Protein AF-A0A7S1ZV00-F1 (afdb_monomer_lite)

InterPro domains:
  IPR002893 Zinc finger, MYND-type [PF01753] (244-288)
  IPR002893 Zinc finger, MYND-type [PS01360] (244-288)
  IPR002893 Zinc finger, MYND-type [PS50865] (244-288)

Organism: Trieres chinensis (NCBI:txid1514140)

Secondary structure (DSSP, 8-state):
----------------PPPPPS---S---S--------HHHHHHHHHHHHHHTT-HHHHHHHHHHHHHT-SSTT-TTHHHHHHHHHHHHHTTSSPPPHHHHHHHHHHHH-TTS-HHHHHHHHHHHHHHHHHTT-HHHHHHHHHHHHHHHHT--HHHHT-EEEEEETTEEEEEEHHHHHHHHHHHHHHHHHHHHHHHHTTS----------B-TTSPBP---TT-------S--GGGG--TTSB-TTT--BHHHHT-S-PEEPTTTS--EESSHHHHHHHIIIIIHHH---TT---TT-EEEB---STTGGGTT-EEEEEEE-TTSTTEEEEEEGGGTEEEEEEGGGB-

Foldseek 3Di:
DDDDDPPPPPLPDDQDDADDDPDDDDDDDDDPPVPPDDPLSVLQNQLNVCVVVVNLVSNLVSLLVSLVPPPDLPPQCNLVSLCSNLLSLLVCSDQDDPVLLVSLVCQLVDPPHQLLSNLSSLQSQLSNCVVLVNLVSSLVSLVSSVVSLVPHDPVQQQRWHWDQDPVGIDIDGSNVSSVVVNVLSVLQNVVSVVLVVPLPDDDDDDPRFNATPSRDGDDDPPLVPRLPPPPDPPLVPPQAWQAANQPRDGCVRVVHPGFDADPAASRGTHNDPVSVVRVCVVCVVVVRHHQLDDDFQDWKAFADDDVPRSRHRPTWTFRAADPPDPQWTWTQDSSVRDTDIDGSVRID

Sequence (348 aa):
KHSSTTERRRFSSFRIPIFPNRGIKTSPGPRIVTTTMKAHERLANEAVLAFHRGDKRTSADKYLASFLSSPSKWTQHRWYILHGYTSILREKYFPPTTGDFDALDSIASDKSEPKLYRSEAAWTIGILRWDARERIEAADQYRRAIRYAERADGKERRRRVMTMTESGVGEKTVGKVIDENMDLVRSNLAILERSAQRINTLPDIDRTPVLRSDGTTMERDIRGGAVVVPDVDPERLAVGGNRCDACRRGIDDLKLRALKRCGRCQMAFYCSSECQKSAWRAGHKEACRKPGQFEPGDHVMLKGLKSKSIWNGWVVQVVGPTDDREGRWTVQIFQEGRTVSVAANNIE

Radius of gyration: 25.97 Å; chains: 1; bounding box: 72×61×62 Å

Structure (mmCIF, N/CA/C/O backbone):
data_AF-A0A7S1ZV00-F1
#
_entry.id   AF-A0A7S1ZV00-F1
#
loop_
_atom_site.group_PDB
_atom_site.id
_atom_site.type_symbol
_atom_site.label_atom_id
_atom_site.label_alt_id
_atom_site.label_comp_id
_atom_site.label_asym_id
_atom_site.label_entity_id
_atom_site.label_seq_id
_atom_site.pdbx_PDB_ins_code
_atom_site.Cartn_x
_atom_site.Cartn_y
_atom_site.Cartn_z
_atom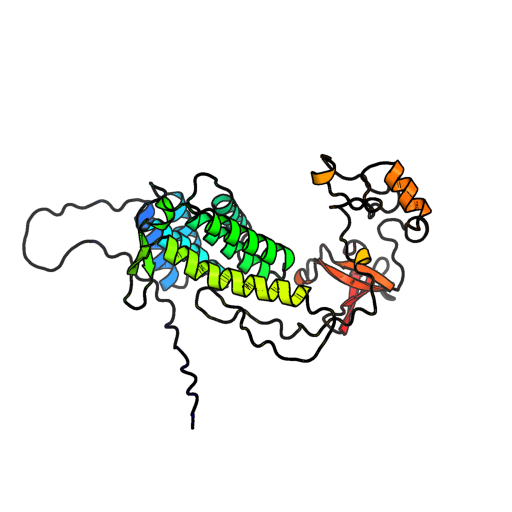_site.occupancy
_atom_site.B_iso_or_equiv
_atom_site.auth_seq_id
_atom_site.auth_comp_id
_atom_site.auth_asym_id
_atom_site.auth_atom_id
_atom_site.pdbx_PDB_model_num
ATOM 1 N N . LYS A 1 1 ? -40.253 -14.152 -21.128 1.00 34.16 1 LYS A N 1
ATOM 2 C CA . LYS A 1 1 ? -38.959 -14.838 -20.877 1.00 34.16 1 LYS A CA 1
ATOM 3 C C . LYS A 1 1 ? -37.858 -13.783 -20.940 1.00 34.16 1 LYS A C 1
ATOM 5 O O . LYS A 1 1 ? -37.971 -12.880 -21.752 1.00 34.16 1 LYS A O 1
ATOM 10 N N . HIS A 1 2 ? -36.956 -13.806 -19.964 1.00 32.88 2 HIS A N 1
ATOM 11 C CA . HIS A 1 2 ? -36.355 -12.636 -19.316 1.00 32.88 2 HIS A CA 1
ATOM 12 C C . HIS A 1 2 ? -35.564 -11.650 -20.192 1.00 32.88 2 HIS A C 1
ATOM 14 O O . HIS A 1 2 ? -34.607 -12.019 -20.861 1.00 32.88 2 HIS A O 1
ATOM 20 N N . SER A 1 3 ? -35.937 -10.373 -20.060 1.00 25.19 3 SER A N 1
ATOM 21 C CA . SER A 1 3 ? -35.126 -9.195 -20.371 1.00 25.19 3 SER A CA 1
ATOM 22 C C . SER A 1 3 ? -34.236 -8.899 -19.162 1.00 25.19 3 SER A C 1
ATOM 24 O O . SER A 1 3 ? -34.749 -8.530 -18.106 1.00 25.19 3 SER A O 1
ATOM 26 N N . SER A 1 4 ? -32.920 -9.081 -19.288 1.00 29.36 4 SER A N 1
ATOM 27 C CA . SER A 1 4 ? -31.951 -8.700 -18.257 1.00 29.36 4 SER A CA 1
ATOM 28 C C . SER A 1 4 ? -31.567 -7.228 -18.422 1.00 29.36 4 SER A C 1
ATOM 30 O O . SER A 1 4 ? -30.645 -6.882 -19.162 1.00 29.36 4 SER A O 1
ATOM 32 N N . THR A 1 5 ? -32.278 -6.351 -17.724 1.00 28.27 5 THR A N 1
ATOM 33 C CA . THR A 1 5 ? -31.877 -4.964 -17.489 1.00 28.27 5 THR A CA 1
ATOM 34 C C . THR A 1 5 ? -30.635 -4.951 -16.599 1.00 28.27 5 THR A C 1
ATOM 36 O O . THR A 1 5 ? -30.707 -5.177 -15.395 1.00 28.27 5 THR A O 1
ATOM 39 N N . THR A 1 6 ? -29.465 -4.703 -17.189 1.00 28.44 6 THR A N 1
ATOM 40 C CA . THR A 1 6 ? -28.248 -4.403 -16.427 1.00 28.44 6 THR A CA 1
ATOM 41 C C . THR A 1 6 ? -28.378 -2.995 -15.858 1.00 28.44 6 THR A C 1
ATOM 43 O O . THR A 1 6 ? -28.104 -1.997 -16.524 1.00 28.44 6 THR A O 1
ATOM 46 N N . GLU A 1 7 ? -28.852 -2.920 -14.622 1.00 24.95 7 GLU A N 1
ATOM 47 C CA . GLU A 1 7 ? -28.932 -1.700 -13.835 1.00 24.95 7 GLU A CA 1
ATOM 48 C C . GLU A 1 7 ? -27.507 -1.175 -13.586 1.00 24.95 7 GLU A C 1
ATOM 50 O O . GLU A 1 7 ? -26.773 -1.648 -12.717 1.00 24.95 7 GLU A O 1
ATOM 55 N N . ARG A 1 8 ? -27.066 -0.205 -14.399 1.00 26.33 8 ARG A N 1
ATOM 56 C CA . ARG A 1 8 ? -25.869 0.589 -14.100 1.00 26.33 8 ARG A CA 1
ATOM 57 C C . ARG A 1 8 ? -26.154 1.386 -12.828 1.00 26.33 8 ARG A C 1
ATOM 59 O O . ARG A 1 8 ? -26.721 2.476 -12.901 1.00 26.33 8 ARG A O 1
ATOM 66 N N . ARG A 1 9 ? -25.737 0.868 -11.669 1.00 28.00 9 ARG A N 1
ATOM 67 C CA . ARG A 1 9 ? -25.641 1.661 -10.438 1.00 28.00 9 ARG A CA 1
ATOM 68 C C . ARG A 1 9 ? -24.734 2.859 -10.718 1.00 28.00 9 ARG A C 1
ATOM 70 O O . ARG A 1 9 ? -23.531 2.711 -10.922 1.00 28.00 9 ARG A O 1
ATOM 77 N N . ARG A 1 10 ? -25.329 4.052 -10.777 1.00 25.91 10 ARG A N 1
ATOM 78 C CA . ARG A 1 10 ? -24.597 5.320 -10.778 1.00 25.91 10 ARG A CA 1
ATOM 79 C C . ARG A 1 10 ? -23.949 5.462 -9.402 1.00 25.91 10 ARG A C 1
ATOM 81 O O . ARG A 1 10 ? -24.615 5.872 -8.457 1.00 25.91 10 ARG A O 1
ATOM 88 N N . PHE A 1 11 ? -22.671 5.117 -9.281 1.00 30.31 11 PHE A N 1
ATOM 89 C CA . PHE A 1 11 ? -21.885 5.523 -8.122 1.00 30.31 11 PHE A CA 1
ATOM 90 C C . PHE A 1 11 ? -21.720 7.043 -8.195 1.00 30.31 11 PHE A C 1
ATOM 92 O O . PHE A 1 11 ? -21.051 7.582 -9.076 1.00 30.31 11 PHE A O 1
ATOM 99 N N . SER A 1 12 ? -22.456 7.734 -7.324 1.00 30.61 12 SER A N 1
ATOM 100 C CA . SER A 1 12 ? -22.359 9.174 -7.108 1.00 30.61 12 SER A CA 1
ATOM 101 C C . SER A 1 12 ? -20.898 9.551 -6.871 1.00 30.61 12 SER A C 1
ATOM 103 O O . SER A 1 12 ? -20.256 8.976 -5.997 1.00 30.61 12 SER A O 1
ATOM 105 N N . SER A 1 13 ? -20.415 10.564 -7.593 1.00 32.19 13 SER A N 1
ATOM 106 C CA . SER A 1 13 ? -19.155 11.264 -7.323 1.00 32.19 13 SER A CA 1
ATOM 107 C C . SER A 1 13 ? -18.909 11.406 -5.816 1.00 32.19 13 SER A C 1
ATOM 109 O O . SER A 1 13 ? -19.778 11.929 -5.108 1.00 32.19 13 SER A O 1
ATOM 111 N N . PHE A 1 14 ? -17.750 10.948 -5.339 1.00 37.09 14 PHE A N 1
ATOM 112 C CA . PHE A 1 14 ? -17.337 11.013 -3.938 1.00 37.09 14 PHE A CA 1
ATOM 113 C C . PHE A 1 14 ? -17.311 12.480 -3.476 1.00 37.09 14 PHE A C 1
ATOM 115 O O . PHE A 1 14 ? -16.392 13.242 -3.777 1.00 37.09 14 PHE A O 1
ATOM 122 N N . ARG A 1 15 ? -18.367 12.921 -2.784 1.00 36.94 15 ARG A N 1
ATOM 123 C CA . ARG A 1 15 ? -18.409 14.224 -2.112 1.00 36.94 15 ARG A CA 1
ATOM 124 C C . ARG A 1 15 ? -17.939 14.008 -0.683 1.00 36.94 15 ARG A C 1
ATOM 126 O O . ARG A 1 15 ? -18.591 13.285 0.057 1.00 36.94 15 ARG A O 1
ATOM 133 N N . ILE A 1 16 ? -16.835 14.641 -0.295 1.00 41.59 16 ILE A N 1
ATOM 134 C CA . ILE A 1 16 ? -16.338 14.617 1.085 1.00 41.59 16 ILE A CA 1
ATOM 135 C C . ILE A 1 16 ? -17.118 15.657 1.912 1.00 41.59 16 ILE A C 1
ATOM 137 O O . ILE A 1 16 ? -16.901 16.851 1.710 1.00 41.59 16 ILE A O 1
ATOM 141 N N . PRO A 1 17 ? -18.034 15.294 2.827 1.00 39.38 17 PRO A N 1
ATOM 142 C CA . PRO A 1 17 ? -18.699 16.275 3.679 1.00 39.38 17 PRO A CA 1
ATOM 143 C C . PRO A 1 17 ? -17.763 16.816 4.770 1.00 39.38 17 PRO A C 1
ATOM 145 O O . PRO A 1 17 ? -16.891 16.117 5.290 1.00 39.38 17 PRO A O 1
ATOM 148 N N . ILE A 1 18 ? -17.983 18.086 5.109 1.00 41.09 18 ILE A N 1
ATOM 149 C CA . ILE A 1 18 ? -17.339 18.839 6.196 1.00 41.09 18 ILE A CA 1
ATOM 150 C C . ILE A 1 18 ? -17.798 18.248 7.537 1.00 41.09 18 ILE A C 1
ATOM 152 O O . ILE A 1 18 ? -18.975 17.901 7.670 1.00 41.09 18 ILE A O 1
ATOM 156 N N . PHE A 1 19 ? -16.912 18.137 8.538 1.00 41.75 19 PHE A N 1
ATOM 157 C CA . PHE A 1 19 ? -17.348 17.710 9.869 1.00 41.75 19 PHE A CA 1
ATOM 158 C C . PHE A 1 19 ? -18.368 18.723 10.406 1.00 41.75 19 PHE A C 1
ATOM 160 O O . PHE A 1 19 ? -18.052 19.915 10.477 1.00 41.75 19 PHE A O 1
ATOM 167 N N . PRO A 1 20 ? -19.587 18.294 10.779 1.00 34.38 20 PRO A N 1
ATOM 168 C CA . PRO A 1 20 ? -20.577 19.213 11.307 1.00 34.38 20 PRO A CA 1
ATOM 169 C C . PRO A 1 20 ? -20.053 19.814 12.609 1.00 34.38 20 PRO A C 1
ATOM 171 O O . PRO A 1 20 ? -19.741 19.100 13.565 1.00 34.38 20 PRO A O 1
ATOM 174 N N . ASN A 1 21 ? -19.982 21.143 12.642 1.00 37.69 21 ASN A N 1
ATOM 175 C CA . ASN A 1 21 ? -19.841 21.883 13.882 1.00 37.69 21 ASN A CA 1
ATOM 176 C C . ASN A 1 21 ? -21.089 21.561 14.720 1.00 37.69 21 ASN A C 1
ATOM 178 O O . ASN A 1 21 ? -22.215 21.799 14.275 1.00 37.69 21 ASN A O 1
ATOM 182 N N . ARG A 1 22 ? -20.932 20.927 15.886 1.00 38.78 22 ARG A N 1
ATOM 183 C CA . ARG A 1 22 ? -22.082 20.654 16.757 1.00 38.78 22 ARG A CA 1
ATOM 184 C C . ARG A 1 22 ? -22.604 21.988 17.313 1.00 38.78 22 ARG A C 1
ATOM 186 O O . ARG A 1 22 ? -21.996 22.549 18.216 1.00 38.78 22 ARG A O 1
ATOM 193 N N . GLY A 1 23 ? -23.745 22.440 16.781 1.00 33.38 23 GLY A N 1
ATOM 194 C CA . GLY A 1 23 ? -24.567 23.577 17.238 1.00 33.38 23 GLY A CA 1
ATOM 195 C C . GLY A 1 23 ? -24.705 24.648 16.144 1.00 33.38 23 GLY A C 1
ATOM 196 O O . GLY A 1 23 ? -23.705 25.039 15.563 1.00 33.38 23 GLY A O 1
ATOM 197 N N . ILE A 1 24 ? -25.875 25.185 15.781 1.00 33.81 24 ILE A N 1
ATOM 198 C CA . ILE A 1 24 ? -27.099 25.478 16.544 1.00 33.81 24 ILE A CA 1
ATOM 199 C C . ILE A 1 24 ? -28.287 25.540 15.550 1.00 33.81 24 ILE A C 1
ATOM 201 O O . ILE A 1 24 ? -28.178 26.192 14.512 1.00 33.81 24 ILE A O 1
ATOM 205 N N . LYS A 1 25 ? -29.431 24.911 15.872 1.00 31.78 25 LYS A N 1
ATOM 206 C CA . LYS A 1 25 ? -30.757 25.374 15.410 1.00 31.78 25 LYS A CA 1
ATOM 207 C C . LYS A 1 25 ? -31.299 26.355 16.460 1.00 31.78 25 LYS A C 1
ATOM 209 O O . LYS A 1 25 ? -31.069 26.176 17.648 1.00 31.78 25 LYS A O 1
ATOM 214 N N . THR A 1 26 ? -31.936 27.402 15.959 1.00 37.97 26 THR A N 1
ATOM 215 C CA . THR A 1 26 ? -32.269 28.717 16.534 1.00 37.97 26 THR A CA 1
ATOM 216 C C . THR A 1 26 ? -33.110 28.750 17.825 1.00 37.97 26 THR A C 1
ATOM 218 O O . THR A 1 26 ? -33.954 27.876 18.008 1.00 37.97 26 THR A O 1
ATOM 221 N N . SER A 1 27 ? -32.936 29.850 18.595 1.00 26.94 27 SER A N 1
ATOM 222 C CA . SER A 1 27 ? -33.735 30.413 19.728 1.00 26.94 27 SER A CA 1
ATOM 223 C C . SER A 1 27 ? -33.068 30.376 21.132 1.00 26.94 27 SER A C 1
ATOM 225 O O . SER A 1 27 ? -32.194 29.544 21.360 1.00 26.94 27 SER A O 1
ATOM 227 N N . PRO A 1 28 ? -33.333 31.364 22.028 1.00 41.12 28 PRO A N 1
ATOM 228 C CA . PRO A 1 28 ? -32.293 32.296 22.485 1.00 41.12 28 PRO A CA 1
ATOM 229 C C . PRO A 1 28 ? -31.740 32.040 23.902 1.00 41.12 28 PRO A C 1
ATOM 231 O O . PRO A 1 28 ? -32.490 32.069 24.867 1.00 41.12 28 PRO A O 1
ATOM 234 N N . GLY A 1 29 ? -30.405 31.926 23.999 1.00 35.22 29 GLY A N 1
ATOM 235 C CA . GLY A 1 29 ? -29.557 32.060 25.205 1.00 35.22 29 GLY A CA 1
ATOM 236 C C . GLY A 1 29 ? -29.793 31.073 26.372 1.00 35.22 29 GLY A C 1
ATOM 237 O O . GLY A 1 29 ? -30.886 30.545 26.512 1.00 35.22 29 GLY A O 1
ATOM 238 N N . PRO A 1 30 ? -28.818 30.830 27.281 1.00 46.66 30 PRO A N 1
ATOM 239 C CA . PRO A 1 30 ? -27.433 31.301 27.349 1.00 46.66 30 PRO A CA 1
ATOM 240 C C . PRO A 1 30 ? -26.383 30.158 27.399 1.00 46.66 30 PRO A C 1
ATOM 242 O O . PRO A 1 30 ? -26.701 28.978 27.499 1.00 46.66 30 PRO A O 1
ATOM 245 N N . ARG A 1 31 ? -25.105 30.570 27.413 1.00 33.75 31 ARG A N 1
ATOM 246 C CA . ARG A 1 31 ? -23.845 29.795 27.493 1.00 33.75 31 ARG A CA 1
ATOM 247 C C . ARG A 1 31 ? -23.376 29.175 26.177 1.00 33.75 31 ARG A C 1
ATOM 249 O O . ARG A 1 31 ? -23.505 27.982 25.923 1.00 33.75 31 ARG A O 1
ATOM 256 N N . ILE A 1 32 ? -22.695 30.012 25.393 1.00 34.94 32 ILE A N 1
ATOM 257 C CA . ILE A 1 32 ? -21.718 29.555 24.405 1.00 34.94 32 ILE A CA 1
ATOM 258 C C . ILE A 1 32 ? -20.597 28.853 25.183 1.00 34.94 32 ILE A C 1
ATOM 260 O O . ILE A 1 32 ? -19.666 29.487 25.670 1.00 34.94 32 ILE A O 1
ATOM 264 N N . VAL A 1 33 ? -20.697 27.533 25.326 1.00 33.72 33 VAL A N 1
ATOM 265 C CA . VAL A 1 33 ? -19.521 26.703 25.574 1.00 33.72 33 VAL A CA 1
ATOM 266 C C . VAL A 1 33 ? -18.792 26.641 24.237 1.00 33.72 33 VAL A C 1
ATOM 268 O O . VAL A 1 33 ? -19.124 25.830 23.371 1.00 33.72 33 VAL A O 1
ATOM 271 N N . THR A 1 34 ? -17.837 27.547 24.028 1.00 36.16 34 THR A N 1
ATOM 272 C CA . THR A 1 34 ? -16.869 27.443 22.934 1.00 36.16 34 THR A CA 1
ATOM 273 C C . THR A 1 34 ? -16.038 26.188 23.183 1.00 36.16 34 THR A C 1
ATOM 275 O O . THR A 1 34 ? -15.005 26.210 23.844 1.00 36.16 34 THR A O 1
ATOM 278 N N . THR A 1 35 ? -16.523 25.044 22.705 1.00 46.62 35 THR A N 1
ATOM 279 C CA . THR A 1 35 ? -15.752 23.804 22.764 1.00 46.62 35 THR A CA 1
ATOM 280 C C . THR A 1 35 ? -14.607 23.969 21.775 1.00 46.62 35 THR A C 1
ATOM 282 O O . THR A 1 35 ? -14.812 23.916 20.564 1.00 46.62 35 THR A O 1
ATOM 285 N N . THR A 1 36 ? -13.409 24.260 22.278 1.00 57.94 36 THR A N 1
ATOM 286 C CA . THR A 1 36 ? -12.208 24.424 21.461 1.00 57.94 36 THR A CA 1
ATOM 287 C C . THR A 1 36 ? -11.984 23.137 20.667 1.00 57.94 36 THR A C 1
ATOM 289 O O . THR A 1 36 ? -11.721 22.086 21.253 1.00 57.94 36 THR A O 1
ATOM 292 N N . MET A 1 37 ? -12.122 23.199 19.338 1.00 67.50 37 MET A N 1
ATOM 293 C CA . MET A 1 37 ? -11.861 22.056 18.457 1.00 67.50 37 MET A CA 1
ATOM 294 C C . MET A 1 37 ? -10.470 21.486 18.727 1.00 67.50 37 MET A C 1
ATOM 296 O O . MET A 1 37 ? -9.479 22.229 18.745 1.00 67.50 37 MET A O 1
ATOM 300 N N . LYS A 1 38 ? -10.384 20.163 18.892 1.00 82.38 38 LYS A N 1
ATOM 301 C CA . LYS A 1 38 ? -9.100 19.496 19.129 1.00 82.38 38 LYS A CA 1
ATOM 302 C C . LYS A 1 38 ? -8.225 19.613 17.879 1.00 82.38 38 LYS A C 1
ATOM 304 O O . LYS A 1 38 ? -8.722 19.645 16.756 1.00 82.38 38 LYS A O 1
ATOM 309 N N . ALA A 1 39 ? -6.904 19.637 18.061 1.00 84.50 39 ALA A N 1
ATOM 310 C CA . ALA A 1 39 ? -5.956 19.842 16.960 1.00 84.50 39 ALA A CA 1
ATOM 311 C C . ALA A 1 39 ? -6.153 18.849 15.793 1.00 84.50 39 ALA A C 1
ATOM 313 O O . ALA A 1 39 ? -6.196 19.260 14.636 1.00 84.50 39 ALA A O 1
ATOM 314 N N . HIS A 1 40 ? -6.366 17.562 16.090 1.00 83.88 40 HIS A N 1
ATOM 315 C CA . HIS A 1 40 ? -6.615 16.542 15.065 1.00 83.88 40 HIS A CA 1
ATOM 316 C C . HIS A 1 40 ? -7.921 16.773 14.276 1.00 83.88 40 HIS A C 1
ATOM 318 O O . HIS A 1 40 ? -7.951 16.552 13.068 1.00 83.88 40 HIS A O 1
ATOM 324 N N . GLU A 1 41 ? -8.985 17.271 14.915 1.00 82.25 41 GLU A N 1
ATOM 325 C CA . GLU A 1 41 ? -10.259 17.600 14.252 1.00 82.25 41 GLU A CA 1
ATOM 326 C C . GLU A 1 41 ? -10.096 18.801 13.313 1.00 82.25 41 GLU A C 1
ATOM 328 O O . GLU A 1 41 ? -10.649 18.817 12.213 1.00 82.25 41 GLU A O 1
ATOM 333 N N . ARG A 1 42 ? -9.283 19.789 13.712 1.00 85.94 42 ARG A N 1
ATOM 334 C CA . ARG A 1 42 ? -8.939 20.935 12.860 1.00 85.94 42 ARG A CA 1
ATOM 335 C C . ARG A 1 42 ? -8.210 20.488 11.594 1.00 85.94 42 ARG A C 1
ATOM 337 O O . ARG A 1 42 ? -8.612 20.878 10.504 1.00 85.94 42 ARG A O 1
ATOM 344 N N . LEU A 1 43 ? -7.208 19.620 11.734 1.00 87.81 43 LEU A N 1
ATOM 345 C CA . LEU A 1 43 ? -6.477 19.051 10.598 1.00 87.81 43 LEU A CA 1
ATOM 346 C C . LEU A 1 43 ? -7.404 18.272 9.655 1.00 87.81 43 LEU A C 1
ATOM 348 O O . LEU A 1 43 ? -7.306 18.423 8.441 1.00 87.81 43 LEU A O 1
ATOM 352 N N . ALA A 1 44 ? -8.347 17.495 10.195 1.00 82.31 44 ALA A N 1
ATOM 353 C CA . ALA A 1 44 ? -9.321 16.774 9.378 1.00 82.31 44 ALA A CA 1
ATOM 354 C C . ALA A 1 44 ? -10.235 17.732 8.591 1.00 82.31 44 ALA A C 1
ATOM 356 O O . ALA A 1 44 ? -10.510 17.497 7.417 1.00 82.31 44 ALA A O 1
ATOM 357 N N . ASN A 1 45 ? -10.667 18.840 9.201 1.00 78.50 45 ASN A N 1
ATOM 358 C CA . ASN A 1 45 ? -11.440 19.877 8.512 1.00 78.50 45 ASN A CA 1
ATOM 359 C C . ASN A 1 45 ? -10.634 20.588 7.423 1.00 78.50 45 ASN A C 1
ATOM 361 O O . ASN A 1 45 ? -11.129 20.780 6.312 1.00 78.50 45 ASN A O 1
ATOM 365 N N . GLU A 1 46 ? -9.384 20.945 7.711 1.00 81.50 46 GLU A N 1
ATOM 366 C CA . GLU A 1 46 ? -8.473 21.526 6.722 1.00 81.50 46 GLU A CA 1
ATOM 367 C C . GLU A 1 46 ? -8.269 20.587 5.527 1.00 81.50 46 GLU A C 1
ATOM 369 O O . GLU A 1 46 ? -8.251 21.054 4.387 1.00 81.50 46 GLU A O 1
ATOM 374 N N . ALA A 1 47 ? -8.196 19.274 5.772 1.00 81.06 47 ALA A N 1
ATOM 375 C CA . ALA A 1 47 ? -8.089 18.265 4.725 1.00 81.06 47 ALA A CA 1
ATOM 376 C C . ALA A 1 47 ? -9.301 18.270 3.782 1.00 81.06 47 ALA A C 1
ATOM 378 O O . ALA A 1 47 ? -9.134 18.278 2.560 1.00 81.06 47 ALA A O 1
ATOM 379 N N . VAL A 1 48 ? -10.521 18.323 4.331 1.00 75.62 48 VAL A N 1
ATOM 380 C CA . VAL A 1 48 ? -11.764 18.404 3.543 1.00 75.62 48 VAL A CA 1
ATOM 381 C C . VAL A 1 48 ? -11.787 19.680 2.698 1.00 75.62 48 VAL A C 1
ATOM 383 O O . VAL A 1 48 ? -12.083 19.640 1.504 1.00 75.62 48 VAL A O 1
ATOM 386 N N . LEU A 1 49 ? -11.448 20.823 3.301 1.00 75.19 49 LEU A N 1
ATOM 387 C CA . LEU A 1 49 ? -11.437 22.109 2.602 1.00 75.19 49 LEU A CA 1
ATOM 388 C C . LEU A 1 49 ? -10.393 22.139 1.477 1.00 75.19 49 LEU A C 1
ATOM 390 O O . LEU A 1 49 ? -10.684 22.642 0.394 1.00 75.19 49 LEU A O 1
ATOM 394 N N . ALA A 1 50 ? -9.200 21.581 1.706 1.00 69.12 50 ALA A N 1
ATOM 395 C CA . ALA A 1 50 ? -8.178 21.441 0.671 1.00 69.12 50 ALA A CA 1
ATOM 396 C C . ALA A 1 50 ? -8.678 20.579 -0.498 1.00 69.12 50 ALA A C 1
ATOM 398 O O . ALA A 1 50 ? -8.546 20.982 -1.654 1.00 69.12 50 ALA A O 1
ATOM 399 N N . PHE A 1 51 ? -9.358 19.463 -0.207 1.00 77.44 51 PHE A N 1
ATOM 400 C CA . PHE A 1 51 ? -9.931 18.599 -1.238 1.00 77.44 51 PHE A CA 1
ATOM 401 C C . PHE A 1 51 ? -10.922 19.347 -2.138 1.00 77.44 51 PHE A C 1
ATOM 403 O O . PHE A 1 51 ? -10.849 19.212 -3.361 1.00 77.44 51 PHE A O 1
ATOM 410 N N . HIS A 1 52 ? -11.832 20.136 -1.556 1.00 73.88 52 HIS A N 1
ATOM 411 C CA . HIS A 1 52 ? -12.836 20.905 -2.309 1.00 73.88 52 HIS A CA 1
ATOM 412 C C . HIS A 1 52 ? -12.241 22.038 -3.138 1.00 73.88 52 HIS A C 1
ATOM 414 O O . HIS A 1 52 ? -12.790 22.376 -4.181 1.00 73.88 52 HIS A O 1
ATOM 420 N N . ARG A 1 53 ? -11.093 22.585 -2.727 1.00 78.44 53 ARG A N 1
ATOM 421 C CA . ARG A 1 53 ? -10.331 23.556 -3.528 1.00 78.44 53 ARG A CA 1
ATOM 422 C C . ARG A 1 53 ? -9.509 22.917 -4.653 1.00 78.44 53 ARG A C 1
ATOM 424 O O . ARG A 1 53 ? -8.824 23.631 -5.372 1.00 78.44 53 ARG A O 1
ATOM 431 N N . GLY A 1 54 ? -9.544 21.590 -4.794 1.00 77.88 54 GLY A N 1
ATOM 432 C CA . GLY A 1 54 ? -8.747 20.854 -5.779 1.00 77.88 54 GLY A CA 1
ATOM 433 C C . GLY A 1 54 ? -7.320 20.528 -5.325 1.00 77.88 54 GLY A C 1
ATOM 434 O O . GLY A 1 54 ? -6.608 19.831 -6.041 1.00 77.88 54 GLY A O 1
ATOM 435 N N . ASP A 1 55 ? -6.913 20.940 -4.123 1.00 84.69 55 ASP A N 1
ATOM 436 C CA . ASP A 1 55 ? -5.586 20.660 -3.569 1.00 84.69 55 ASP A CA 1
ATOM 437 C C . ASP A 1 55 ? -5.566 19.292 -2.866 1.00 84.69 55 ASP A C 1
ATOM 439 O O . ASP A 1 55 ? -5.691 19.156 -1.642 1.00 84.69 55 ASP A O 1
ATOM 443 N N . LYS A 1 56 ? -5.476 18.241 -3.686 1.00 86.38 56 LYS A N 1
ATOM 444 C CA . LYS A 1 56 ? -5.557 16.848 -3.229 1.00 86.38 56 LYS A CA 1
ATOM 445 C C . LYS A 1 56 ? -4.337 16.417 -2.409 1.00 86.38 56 LYS A C 1
ATOM 447 O O . LYS A 1 56 ? -4.507 15.622 -1.487 1.00 86.38 56 LYS A O 1
ATOM 452 N N . ARG A 1 57 ? -3.139 16.946 -2.694 1.00 93.50 57 ARG A N 1
ATOM 453 C CA . ARG A 1 57 ? -1.913 16.619 -1.942 1.00 93.50 57 ARG A CA 1
ATOM 454 C C . ARG A 1 57 ? -1.989 17.168 -0.524 1.00 93.50 57 ARG A C 1
ATOM 456 O O . ARG A 1 57 ? -1.882 16.391 0.422 1.00 93.50 57 ARG A O 1
ATOM 463 N N . THR A 1 58 ? -2.299 18.459 -0.372 1.00 90.31 58 THR A N 1
ATOM 464 C CA . THR A 1 58 ? -2.494 19.057 0.957 1.00 90.31 58 THR A CA 1
ATOM 465 C C . THR A 1 58 ? -3.612 18.351 1.716 1.00 90.31 58 THR A C 1
ATOM 467 O O . THR A 1 58 ? -3.495 18.128 2.919 1.00 90.31 58 THR A O 1
ATOM 470 N N . SER A 1 59 ? -4.689 17.952 1.031 1.00 88.06 59 SER A N 1
ATOM 471 C CA . SER A 1 59 ? -5.753 17.157 1.650 1.00 88.06 59 SER A CA 1
ATOM 472 C C . SER A 1 59 ? -5.229 15.842 2.238 1.00 88.06 59 SER A C 1
ATOM 474 O O . SER A 1 59 ? -5.463 15.563 3.415 1.00 88.06 59 SER A O 1
ATOM 476 N N . ALA A 1 60 ? -4.467 15.070 1.459 1.00 91.19 60 ALA A N 1
ATOM 477 C CA . ALA A 1 60 ? -3.865 13.823 1.920 1.00 91.19 60 ALA A CA 1
ATOM 478 C C . ALA A 1 60 ? -2.928 14.042 3.121 1.00 91.19 60 ALA A C 1
ATOM 480 O O . ALA A 1 60 ? -3.071 13.360 4.136 1.00 91.19 60 ALA A O 1
ATOM 481 N N . ASP A 1 61 ? -2.042 15.040 3.055 1.00 94.62 61 ASP A N 1
ATOM 482 C CA . ASP A 1 61 ? -1.101 15.359 4.139 1.00 94.62 61 ASP A CA 1
ATOM 483 C C . ASP A 1 61 ? -1.820 15.736 5.438 1.00 94.62 61 ASP A C 1
ATOM 485 O O . ASP A 1 61 ? -1.457 15.288 6.528 1.00 94.62 61 ASP A O 1
ATOM 489 N N . LYS A 1 62 ? -2.893 16.525 5.332 1.00 90.75 62 LYS A N 1
ATOM 490 C CA . LYS A 1 62 ? -3.698 16.946 6.482 1.00 90.75 62 LYS A CA 1
ATOM 491 C C . LYS A 1 62 ? -4.498 15.792 7.081 1.00 90.75 62 LYS A C 1
ATOM 493 O O . LYS A 1 62 ? -4.577 15.696 8.309 1.00 90.75 62 LYS A O 1
ATOM 498 N N . TYR A 1 63 ? -5.036 14.886 6.261 1.00 94.75 63 TYR A N 1
ATOM 499 C CA . TYR A 1 63 ? -5.660 13.662 6.768 1.00 94.75 63 TYR A CA 1
ATOM 500 C C . TYR A 1 63 ? -4.651 12.771 7.495 1.00 94.75 63 TYR A C 1
ATOM 502 O O . TYR A 1 63 ? -4.942 12.315 8.602 1.00 94.75 63 TYR A O 1
ATOM 510 N N . LEU A 1 64 ? -3.455 12.570 6.934 1.00 97.38 64 LEU A N 1
ATOM 511 C CA . LEU A 1 64 ? -2.411 11.782 7.586 1.00 97.38 64 LEU A CA 1
ATOM 512 C C . LEU A 1 64 ? -1.990 12.411 8.925 1.00 97.38 64 LEU A C 1
ATOM 514 O O . LEU A 1 64 ? -1.983 11.732 9.953 1.00 97.38 64 LEU A O 1
ATOM 518 N N . ALA A 1 65 ? -1.733 13.721 8.954 1.00 95.31 65 ALA A N 1
ATOM 519 C CA . ALA A 1 65 ? -1.392 14.438 10.183 1.00 95.31 65 ALA A CA 1
ATOM 520 C C . ALA A 1 65 ? -2.506 14.346 11.246 1.00 95.31 65 ALA A C 1
ATOM 522 O O . ALA A 1 65 ? -2.236 14.170 12.438 1.00 95.31 65 ALA A O 1
ATOM 523 N N . SER A 1 66 ? -3.773 14.418 10.830 1.00 93.75 66 SER A N 1
ATOM 524 C CA . SER A 1 66 ? -4.927 14.227 11.715 1.00 93.75 66 SER A CA 1
ATOM 525 C C . SER A 1 66 ? -4.993 12.802 12.288 1.00 93.75 66 SER A C 1
ATOM 527 O O . SER A 1 66 ? -5.208 12.606 13.489 1.00 93.75 66 SER A O 1
ATOM 529 N N . PHE A 1 67 ? -4.751 11.787 11.454 1.00 95.81 67 PHE A N 1
ATOM 530 C CA . PHE A 1 67 ? -4.747 10.388 11.880 1.00 95.81 67 PHE A CA 1
ATOM 531 C C . PHE A 1 67 ? -3.654 10.110 12.920 1.00 95.81 67 PHE A C 1
ATOM 533 O O . PHE A 1 67 ? -3.920 9.467 13.943 1.00 95.81 67 PHE A O 1
ATOM 540 N N . LEU A 1 68 ? -2.443 10.621 12.673 1.00 95.00 68 LEU A N 1
ATOM 541 C CA . LEU A 1 68 ? -1.279 10.438 13.542 1.00 95.00 68 LEU A CA 1
ATOM 542 C C . LEU A 1 68 ? -1.409 11.199 14.870 1.00 95.00 68 LEU A C 1
ATOM 544 O O . LEU A 1 68 ? -0.974 10.698 15.902 1.00 95.00 68 LEU A O 1
ATOM 548 N N . SER A 1 69 ? -2.059 12.367 14.870 1.00 93.56 69 SER A N 1
ATOM 549 C CA . SER A 1 69 ? -2.303 13.175 16.080 1.00 93.56 69 SER A CA 1
ATOM 550 C C . SER A 1 69 ? -3.575 12.793 16.850 1.00 93.56 69 SER A C 1
ATOM 552 O O . SER A 1 69 ? -3.924 13.435 17.845 1.00 93.56 69 SER A O 1
ATOM 554 N N . SER A 1 70 ? -4.300 11.760 16.409 1.00 91.25 70 SER A N 1
ATOM 555 C CA . SER A 1 70 ? -5.527 11.326 17.075 1.00 91.25 70 SER A CA 1
ATOM 556 C C . SER A 1 70 ? -5.234 10.812 18.496 1.00 91.25 70 SER A C 1
ATOM 558 O O . SER A 1 70 ? -4.414 9.910 18.659 1.00 91.25 70 SER A O 1
ATOM 560 N N . PRO A 1 71 ? -5.942 11.303 19.533 1.00 88.94 71 PRO A N 1
ATOM 561 C CA . PRO A 1 71 ? -5.609 11.027 20.937 1.00 88.94 71 PRO A CA 1
ATOM 562 C C . PRO A 1 71 ? -5.887 9.581 21.369 1.00 88.94 71 PRO A C 1
ATOM 564 O O . PRO A 1 71 ? -5.427 9.134 22.414 1.00 88.94 71 PRO A O 1
ATOM 567 N N . SER A 1 72 ? -6.684 8.851 20.591 1.00 92.06 72 SER A N 1
ATOM 568 C CA . SER A 1 72 ? -7.020 7.457 20.838 1.00 92.06 72 SER A CA 1
ATOM 569 C C . SER A 1 72 ? -7.117 6.716 19.517 1.00 92.06 72 SER A C 1
ATOM 571 O O . SER A 1 72 ? -7.658 7.234 18.537 1.00 92.06 72 SER A O 1
ATOM 573 N N . LYS A 1 73 ? -6.685 5.450 19.509 1.00 91.50 73 LYS A N 1
ATOM 574 C CA . LYS A 1 73 ? -6.855 4.557 18.355 1.00 91.50 73 LYS A CA 1
ATOM 575 C C . LYS A 1 73 ? -8.337 4.320 18.012 1.00 91.50 73 LYS A C 1
ATOM 577 O O . LYS A 1 73 ? -8.660 3.912 16.900 1.00 91.50 73 LYS A O 1
ATOM 582 N N . TRP A 1 74 ? -9.240 4.628 18.944 1.00 91.06 74 TRP A N 1
ATOM 583 C CA . TRP A 1 74 ? -10.688 4.477 18.807 1.00 91.06 74 TRP A CA 1
ATOM 584 C C . TRP A 1 74 ? -11.452 5.800 18.844 1.00 91.06 74 TRP A C 1
ATOM 586 O O . TRP A 1 74 ? -12.659 5.795 19.079 1.00 91.06 74 TRP A O 1
ATOM 596 N N . THR A 1 75 ? -10.779 6.931 18.615 1.00 87.56 75 THR A N 1
ATOM 597 C CA . THR A 1 75 ? -11.481 8.185 18.326 1.00 87.56 75 THR A CA 1
ATOM 598 C C . THR A 1 75 ? -12.488 7.937 17.198 1.00 87.56 75 THR A C 1
ATOM 600 O O . THR A 1 75 ? -12.125 7.397 16.155 1.00 87.56 75 THR A O 1
ATOM 603 N N . GLN A 1 76 ? -13.750 8.320 17.410 1.00 77.50 76 GLN A N 1
ATOM 604 C CA . GLN A 1 76 ? -14.901 7.927 16.583 1.00 77.50 76 GLN A CA 1
ATOM 605 C C . GLN A 1 76 ? -14.709 8.189 15.073 1.00 77.50 76 GLN A C 1
ATOM 607 O O . GLN A 1 76 ? -15.168 7.409 14.237 1.00 77.50 76 GLN A O 1
ATOM 612 N N . HIS A 1 77 ? -13.980 9.253 14.723 1.00 81.81 77 HIS A N 1
ATOM 613 C CA . HIS A 1 77 ? -13.703 9.668 13.345 1.00 81.81 77 HIS A CA 1
ATOM 614 C C . HIS A 1 77 ? -12.360 9.188 12.782 1.00 81.81 77 HIS A C 1
ATOM 616 O O . HIS A 1 77 ? -12.066 9.437 11.617 1.00 81.81 77 HIS A O 1
ATOM 622 N N . ARG A 1 78 ? -11.529 8.501 13.572 1.00 90.44 78 ARG A N 1
ATOM 623 C CA . ARG A 1 78 ? -10.165 8.132 13.163 1.00 90.44 78 ARG A CA 1
ATOM 624 C C . ARG A 1 78 ? -10.142 7.214 11.943 1.00 90.44 78 ARG A C 1
ATOM 626 O O . ARG A 1 78 ? -9.299 7.392 11.071 1.00 90.44 78 ARG A O 1
ATOM 633 N N . TRP A 1 79 ? -11.100 6.290 11.856 1.00 91.75 79 TRP A N 1
ATOM 634 C CA . TRP A 1 79 ? -11.313 5.482 10.654 1.00 91.75 79 TRP A CA 1
ATOM 635 C C . TRP A 1 79 ? -11.611 6.345 9.430 1.00 91.75 79 TRP A C 1
ATOM 637 O O . TRP A 1 79 ? -10.925 6.227 8.424 1.00 91.75 79 TRP A O 1
ATOM 647 N N . TYR A 1 80 ? -12.593 7.240 9.537 1.00 84.69 80 TYR A N 1
ATOM 648 C CA . TYR A 1 80 ? -12.981 8.137 8.452 1.00 84.69 80 TYR A CA 1
ATOM 649 C C . TYR A 1 80 ? -11.804 8.988 7.950 1.00 84.69 80 TYR A C 1
ATOM 651 O O . TYR A 1 80 ? -11.637 9.167 6.749 1.00 84.69 80 TYR A O 1
ATOM 659 N N . ILE A 1 81 ? -10.952 9.456 8.866 1.00 89.44 81 ILE A N 1
ATOM 660 C CA . ILE A 1 81 ? -9.741 10.228 8.560 1.00 89.44 81 ILE A CA 1
ATOM 661 C C . ILE A 1 81 ? -8.723 9.377 7.785 1.00 89.44 81 ILE A C 1
ATOM 663 O O . ILE A 1 81 ? -8.241 9.810 6.739 1.00 89.44 81 ILE A O 1
ATOM 667 N N . LEU A 1 82 ? -8.419 8.158 8.256 1.00 95.31 82 LEU A N 1
ATOM 668 C CA . LEU A 1 82 ? -7.511 7.250 7.542 1.00 95.31 82 LEU A CA 1
ATOM 669 C C . LEU A 1 82 ? -8.060 6.872 6.165 1.00 95.31 82 LEU A C 1
ATOM 671 O O . LEU A 1 82 ? -7.324 6.845 5.179 1.00 95.31 82 LEU A O 1
ATOM 675 N N . HIS A 1 83 ? -9.354 6.577 6.097 1.00 91.81 83 HIS A N 1
ATOM 676 C CA . HIS A 1 83 ? -10.010 6.225 4.851 1.00 91.81 83 HIS A CA 1
ATOM 677 C C . HIS A 1 83 ? -9.983 7.397 3.858 1.00 91.81 83 HIS A C 1
ATOM 679 O O . HIS A 1 83 ? -9.730 7.185 2.679 1.00 91.81 83 HIS A O 1
ATOM 685 N N . GLY A 1 84 ? -10.137 8.640 4.330 1.00 86.38 84 GLY A N 1
ATOM 686 C CA . GLY A 1 84 ? -9.959 9.844 3.514 1.00 86.38 84 GLY A CA 1
ATOM 687 C C . GLY A 1 84 ? -8.558 9.943 2.904 1.00 86.38 84 GLY A C 1
ATOM 688 O O . GLY A 1 84 ? -8.433 10.086 1.690 1.00 86.38 84 GLY A O 1
ATOM 689 N N . TYR A 1 85 ? -7.507 9.788 3.718 1.00 95.44 85 TYR A N 1
ATOM 690 C CA . TYR A 1 85 ? -6.119 9.752 3.233 1.00 95.44 85 TYR A CA 1
ATOM 691 C C . TYR A 1 85 ? -5.908 8.659 2.176 1.00 95.44 85 TYR A C 1
ATOM 693 O O . TYR A 1 85 ? -5.430 8.918 1.073 1.00 95.44 85 TYR A O 1
ATOM 701 N N . THR A 1 86 ? -6.302 7.431 2.502 1.00 95.12 86 THR A N 1
ATOM 702 C CA . THR A 1 86 ? -6.051 6.265 1.651 1.00 95.12 86 THR A CA 1
ATOM 703 C C . THR A 1 86 ? -6.886 6.257 0.369 1.00 95.12 86 THR A C 1
ATOM 705 O O . THR A 1 86 ? -6.369 5.852 -0.669 1.00 95.12 86 THR A O 1
ATOM 708 N N . SER A 1 87 ? -8.130 6.755 0.380 1.00 87.94 87 SER A N 1
ATOM 709 C CA . SER A 1 87 ? -8.945 6.874 -0.841 1.00 87.94 87 SER A CA 1
ATOM 710 C C . SER A 1 87 ? -8.333 7.857 -1.832 1.00 87.94 87 SER A C 1
ATOM 712 O O . SER A 1 87 ? -8.204 7.530 -3.009 1.00 87.94 87 SER A O 1
ATOM 714 N N . ILE A 1 88 ? -7.850 9.012 -1.351 1.00 87.00 88 ILE A N 1
ATOM 715 C CA . ILE A 1 88 ? -7.163 10.000 -2.199 1.00 87.00 88 ILE A CA 1
ATOM 716 C C . ILE A 1 88 ? -5.960 9.365 -2.910 1.00 87.00 88 ILE A C 1
ATOM 718 O O . ILE A 1 88 ? -5.759 9.600 -4.101 1.00 87.00 88 ILE A O 1
ATOM 722 N N . LEU A 1 89 ? -5.186 8.532 -2.209 1.00 90.94 89 LEU A N 1
ATOM 723 C CA . LEU A 1 89 ? -4.053 7.828 -2.813 1.00 90.94 89 LEU A CA 1
ATOM 724 C C . LEU A 1 89 ? -4.493 6.794 -3.861 1.00 90.94 89 LEU A C 1
ATOM 726 O O . LEU A 1 89 ? -3.896 6.717 -4.933 1.00 90.94 89 LEU A O 1
ATOM 730 N N . ARG A 1 90 ? -5.544 6.012 -3.586 1.00 90.69 90 ARG A N 1
ATOM 731 C CA . ARG A 1 90 ? -6.032 4.966 -4.507 1.00 90.69 90 ARG A CA 1
ATOM 732 C C . ARG A 1 90 ? -6.677 5.521 -5.779 1.00 90.69 90 ARG A C 1
ATOM 734 O O . ARG A 1 90 ? -6.683 4.840 -6.804 1.00 90.69 90 ARG A O 1
ATOM 741 N N . GLU A 1 91 ? -7.216 6.735 -5.723 1.00 79.75 91 GLU A N 1
ATOM 742 C CA . GLU A 1 91 ? -7.905 7.403 -6.839 1.00 79.75 91 GLU A CA 1
ATOM 743 C C . GLU A 1 91 ? -6.948 8.075 -7.844 1.00 79.75 91 GLU A C 1
ATOM 745 O O . GLU A 1 91 ? -7.398 8.647 -8.834 1.00 79.75 91 GLU A O 1
ATOM 750 N N . LYS A 1 92 ? -5.623 7.957 -7.651 1.00 80.12 92 LYS A N 1
ATOM 751 C CA . LYS A 1 92 ? -4.584 8.392 -8.611 1.00 80.12 92 LYS A CA 1
ATOM 752 C C . LYS A 1 92 ? -4.665 9.889 -8.975 1.00 80.12 92 LYS A C 1
ATOM 754 O O . LYS A 1 92 ? -4.279 10.287 -10.070 1.00 80.12 92 LYS A O 1
ATOM 759 N N . TYR A 1 93 ? -5.114 10.739 -8.042 1.00 76.94 93 TYR A N 1
ATOM 760 C CA . TYR A 1 93 ? -5.122 12.203 -8.220 1.00 76.94 93 TYR A CA 1
ATOM 761 C C . TYR A 1 93 ? -3.718 12.797 -8.414 1.00 76.94 93 TYR A C 1
ATOM 763 O O . TYR A 1 93 ? -3.561 13.831 -9.057 1.00 76.94 93 TYR A O 1
ATOM 771 N N . PHE A 1 94 ? -2.707 12.160 -7.826 1.00 82.88 94 PHE A N 1
ATOM 772 C CA . PHE A 1 94 ? -1.294 12.521 -7.905 1.00 82.88 94 PHE A CA 1
ATOM 773 C C . PHE A 1 94 ? -0.435 11.263 -7.672 1.00 82.88 94 PHE A C 1
ATOM 775 O O . PHE A 1 94 ? -0.933 10.289 -7.098 1.00 82.88 94 PHE A O 1
ATOM 782 N N . PRO A 1 95 ? 0.842 11.244 -8.098 1.00 85.88 95 PRO A N 1
ATOM 783 C CA . PRO A 1 95 ? 1.732 10.121 -7.814 1.00 85.88 95 PRO A CA 1
ATOM 784 C C . PRO A 1 95 ? 2.065 10.038 -6.309 1.00 85.88 95 PRO A C 1
ATOM 786 O O . PRO A 1 95 ? 2.399 11.067 -5.712 1.00 85.88 95 PRO A O 1
ATOM 789 N N . PRO A 1 96 ? 2.004 8.847 -5.681 1.00 91.50 96 PRO A N 1
ATOM 790 C CA . PRO A 1 96 ? 2.391 8.676 -4.283 1.00 91.50 96 PRO A CA 1
ATOM 791 C C . PRO A 1 96 ? 3.893 8.927 -4.090 1.00 91.50 96 PRO A C 1
ATOM 793 O O . PRO A 1 96 ? 4.714 8.604 -4.949 1.00 91.50 96 PRO A O 1
ATOM 796 N N . THR A 1 97 ? 4.253 9.486 -2.940 1.00 92.50 97 THR A N 1
ATOM 797 C CA . THR A 1 97 ? 5.643 9.740 -2.539 1.00 92.50 97 THR A CA 1
ATOM 798 C C . THR A 1 97 ? 6.213 8.566 -1.741 1.00 92.50 97 THR A C 1
ATOM 800 O O . THR A 1 97 ? 5.461 7.754 -1.203 1.00 92.50 97 THR A O 1
ATOM 803 N N . THR A 1 98 ? 7.539 8.497 -1.574 1.00 92.75 98 THR A N 1
ATOM 804 C CA . THR A 1 98 ? 8.167 7.557 -0.623 1.00 92.75 98 THR A CA 1
ATOM 805 C C . THR A 1 98 ? 7.590 7.722 0.785 1.00 92.75 98 THR A C 1
ATOM 807 O O . THR A 1 98 ? 7.268 6.731 1.428 1.00 92.75 98 THR A O 1
ATOM 810 N N . GLY A 1 99 ? 7.348 8.966 1.217 1.00 94.69 99 GLY A N 1
ATOM 811 C CA . GLY A 1 99 ? 6.741 9.253 2.517 1.00 94.69 99 GLY A CA 1
ATOM 812 C C . GLY A 1 99 ? 5.334 8.670 2.680 1.00 94.69 99 GLY A C 1
ATOM 813 O O . GLY A 1 99 ? 4.973 8.266 3.783 1.00 94.69 99 GLY A O 1
ATOM 814 N N . ASP A 1 100 ? 4.556 8.553 1.597 1.00 97.25 100 ASP A N 1
ATOM 815 C CA . ASP A 1 100 ? 3.253 7.880 1.641 1.00 97.25 100 ASP A CA 1
ATOM 816 C C . ASP A 1 100 ? 3.410 6.369 1.858 1.00 97.25 100 ASP A C 1
ATOM 818 O O . ASP A 1 100 ? 2.703 5.783 2.679 1.00 97.25 100 ASP A O 1
ATOM 822 N N . PHE A 1 101 ? 4.363 5.734 1.166 1.00 97.00 101 PHE A N 1
ATOM 823 C CA . PHE A 1 101 ? 4.675 4.319 1.386 1.00 97.00 101 PHE A CA 1
ATOM 824 C C . PHE A 1 101 ? 5.172 4.064 2.811 1.00 97.00 101 PHE A C 1
ATOM 826 O O . PHE A 1 101 ? 4.693 3.127 3.451 1.00 97.00 101 PHE A O 1
ATOM 833 N N . ASP A 1 102 ? 6.065 4.910 3.325 1.00 97.25 102 ASP A N 1
ATOM 834 C CA . ASP A 1 102 ? 6.619 4.786 4.676 1.00 97.25 102 ASP A CA 1
ATOM 835 C C . ASP A 1 102 ? 5.533 4.954 5.746 1.00 97.25 102 ASP A C 1
ATOM 837 O O . ASP A 1 102 ? 5.455 4.174 6.699 1.00 97.25 102 ASP A O 1
ATOM 841 N N . ALA A 1 103 ? 4.642 5.935 5.575 1.00 98.19 103 ALA A N 1
ATOM 842 C CA . ALA A 1 103 ? 3.522 6.158 6.482 1.00 98.19 103 ALA A CA 1
ATOM 843 C C . ALA A 1 103 ? 2.552 4.967 6.488 1.00 98.19 103 ALA A C 1
ATOM 845 O O . ALA A 1 103 ? 2.172 4.482 7.557 1.00 98.19 103 ALA A O 1
ATOM 846 N N . LEU A 1 104 ? 2.170 4.467 5.309 1.00 98.69 104 LEU A N 1
ATOM 847 C CA . LEU A 1 104 ? 1.281 3.313 5.191 1.00 98.69 104 LEU A CA 1
ATOM 848 C C . LEU A 1 104 ? 1.920 2.044 5.760 1.00 98.69 104 LEU A C 1
ATOM 850 O O . LEU A 1 104 ? 1.242 1.294 6.465 1.00 98.69 104 LEU A O 1
ATOM 854 N N . ASP A 1 105 ? 3.205 1.794 5.493 1.00 98.12 105 ASP A N 1
ATOM 855 C CA . ASP A 1 105 ? 3.867 0.609 6.034 1.00 98.12 105 ASP A CA 1
ATOM 856 C C . ASP A 1 105 ? 4.016 0.695 7.553 1.00 98.12 105 ASP A C 1
ATOM 858 O O . ASP A 1 105 ? 3.729 -0.285 8.241 1.00 98.12 105 ASP A O 1
ATOM 862 N N . SER A 1 106 ? 4.343 1.874 8.089 1.00 98.31 106 SER A N 1
ATOM 863 C CA . SER A 1 106 ? 4.379 2.124 9.532 1.00 98.31 106 SER A CA 1
ATOM 864 C C . SER A 1 106 ? 3.030 1.807 10.190 1.00 98.31 106 SER A C 1
ATOM 866 O O . SER A 1 106 ? 2.972 1.026 11.144 1.00 98.31 106 SER A O 1
ATOM 868 N N . ILE A 1 107 ? 1.921 2.293 9.614 1.00 98.50 107 ILE A N 1
ATOM 869 C CA . ILE A 1 107 ? 0.561 1.981 10.087 1.00 98.50 107 ILE A CA 1
ATOM 870 C C . ILE A 1 107 ? 0.281 0.478 9.993 1.00 98.50 107 ILE A C 1
ATOM 872 O O . ILE A 1 107 ? -0.229 -0.116 10.940 1.00 98.50 107 ILE A O 1
ATOM 876 N N . ALA A 1 108 ? 0.610 -0.160 8.868 1.00 98.44 108 ALA A N 1
ATOM 877 C CA . ALA A 1 108 ? 0.372 -1.585 8.657 1.00 98.44 108 ALA A CA 1
ATOM 878 C C . ALA A 1 108 ? 1.205 -2.471 9.603 1.00 98.44 108 ALA A C 1
ATOM 880 O O . ALA A 1 108 ? 0.752 -3.548 10.016 1.00 98.44 108 ALA A O 1
ATOM 881 N N . SER A 1 109 ? 2.418 -2.047 9.949 1.00 97.38 109 SER A N 1
ATOM 882 C CA . SER A 1 109 ? 3.381 -2.777 10.776 1.00 97.38 109 SER A CA 1
ATOM 883 C C . SER A 1 109 ? 3.182 -2.570 12.282 1.00 97.38 109 SER A C 1
ATOM 885 O O . SER A 1 109 ? 3.516 -3.478 13.050 1.00 97.38 109 SER A O 1
ATOM 887 N N . ASP A 1 110 ? 2.585 -1.455 12.718 1.00 97.44 110 ASP A N 1
ATOM 888 C CA . ASP A 1 110 ? 2.351 -1.159 14.138 1.00 97.44 110 ASP A CA 1
ATOM 889 C C . ASP A 1 110 ? 1.457 -2.231 14.794 1.00 97.44 110 ASP A C 1
ATOM 891 O O . ASP A 1 110 ? 0.300 -2.464 14.433 1.00 97.44 110 ASP A O 1
ATOM 895 N N . LYS A 1 111 ? 2.008 -2.937 15.789 1.00 96.06 111 LYS A N 1
ATOM 896 C CA . LYS A 1 111 ? 1.299 -4.007 16.507 1.00 96.06 111 LYS A CA 1
ATOM 897 C C . LYS A 1 111 ? 0.190 -3.479 17.417 1.00 96.06 111 LYS A C 1
ATOM 899 O O . LYS A 1 111 ? -0.725 -4.248 17.706 1.00 96.06 111 LYS A O 1
ATOM 904 N N . SER A 1 112 ? 0.274 -2.217 17.831 1.00 95.62 112 SER A N 1
ATOM 905 C CA . SER A 1 112 ? -0.718 -1.534 18.662 1.00 95.62 112 SER A CA 1
ATOM 906 C C . SER A 1 112 ? -1.904 -0.991 17.860 1.00 95.62 112 SER A C 1
ATOM 908 O O . SER A 1 112 ? -2.953 -0.704 18.439 1.00 95.62 112 SER A O 1
ATOM 910 N N . GLU A 1 113 ? -1.766 -0.861 16.536 1.00 97.25 113 GLU A N 1
ATOM 911 C CA . GLU A 1 113 ? -2.862 -0.419 15.679 1.00 97.25 113 GLU A CA 1
ATOM 912 C C . GLU A 1 113 ? -3.937 -1.508 15.533 1.00 97.25 113 GLU A C 1
ATOM 914 O O . GLU A 1 113 ? -3.613 -2.681 15.291 1.00 97.25 113 GLU A O 1
ATOM 919 N N . PRO A 1 114 ? -5.227 -1.128 15.618 1.00 97.75 114 PRO A N 1
ATOM 920 C CA . PRO A 1 114 ? -6.339 -1.980 15.219 1.00 97.75 114 PRO A CA 1
ATOM 921 C C . PRO A 1 114 ? -6.142 -2.627 13.847 1.00 97.75 114 PRO A C 1
ATOM 923 O O . PRO A 1 114 ? -5.647 -2.002 12.903 1.00 97.75 114 PRO A O 1
ATOM 926 N N . LYS A 1 115 ? -6.569 -3.887 13.719 1.00 98.19 115 LYS A N 1
ATOM 927 C CA . LYS A 1 115 ? -6.488 -4.647 12.465 1.00 98.19 115 LYS A CA 1
ATOM 928 C C . LYS A 1 115 ? -7.214 -3.959 11.318 1.00 98.19 115 LYS A C 1
ATOM 930 O O . LYS A 1 115 ? -6.743 -4.048 10.185 1.00 98.19 115 LYS A O 1
ATOM 935 N N . LEU A 1 116 ? -8.292 -3.227 11.603 1.00 97.50 116 LEU A N 1
ATOM 936 C CA . LEU A 1 116 ? -8.970 -2.389 10.613 1.00 97.50 116 LEU A CA 1
ATOM 937 C C . LEU A 1 116 ? -8.003 -1.426 9.903 1.00 97.50 116 LEU A C 1
ATOM 939 O O . LEU A 1 116 ? -7.930 -1.412 8.680 1.00 97.50 116 LEU A O 1
ATOM 943 N N . TYR A 1 117 ? -7.215 -0.655 10.650 1.00 98.12 117 TYR A N 1
ATOM 944 C CA . TYR A 1 117 ? -6.310 0.335 10.055 1.00 98.12 117 TYR A CA 1
ATOM 945 C C . TYR A 1 117 ? -5.131 -0.322 9.349 1.00 98.12 117 TYR A C 1
ATOM 947 O O . TYR A 1 117 ? -4.722 0.105 8.272 1.00 98.12 117 TYR A O 1
ATOM 955 N N . ARG A 1 118 ? -4.613 -1.402 9.938 1.00 98.62 118 ARG A N 1
ATOM 956 C CA . ARG A 1 118 ? -3.496 -2.151 9.363 1.00 98.62 118 ARG A CA 1
ATOM 957 C C . ARG A 1 118 ? -3.866 -2.809 8.039 1.00 98.62 118 ARG A C 1
ATOM 959 O O . ARG A 1 118 ? -3.054 -2.825 7.117 1.00 98.62 118 ARG A O 1
ATOM 966 N N . SER A 1 119 ? -5.078 -3.360 7.959 1.00 98.44 119 SER A N 1
ATOM 967 C CA . SER A 1 119 ? -5.607 -3.960 6.731 1.00 98.44 119 SER A CA 1
ATOM 968 C C . SER A 1 119 ? -5.851 -2.906 5.649 1.00 98.44 119 SER A C 1
ATOM 970 O O . SER A 1 119 ? -5.409 -3.119 4.524 1.00 98.44 119 SER A O 1
ATOM 972 N N . GLU A 1 120 ? -6.434 -1.750 5.985 1.00 97.81 120 GLU A N 1
ATOM 973 C CA . GLU A 1 120 ? -6.629 -0.629 5.048 1.00 97.81 120 GLU A CA 1
ATOM 974 C C . GLU A 1 120 ? -5.302 -0.099 4.486 1.00 97.81 120 GLU A C 1
ATOM 976 O O . GLU A 1 120 ? -5.174 0.126 3.280 1.00 97.81 120 GLU A O 1
ATOM 981 N N . ALA A 1 121 ? -4.293 0.070 5.344 1.00 98.69 121 ALA A N 1
ATOM 982 C CA . ALA A 1 121 ? -2.983 0.553 4.926 1.00 98.69 121 ALA A CA 1
ATOM 983 C C . ALA A 1 121 ? -2.285 -0.449 3.993 1.00 98.69 121 ALA A C 1
ATOM 985 O O . ALA A 1 121 ? -1.861 -0.072 2.902 1.00 98.69 121 ALA A O 1
ATOM 986 N N . ALA A 1 122 ? -2.245 -1.736 4.360 1.00 98.50 122 ALA A N 1
ATOM 987 C CA . ALA A 1 122 ? -1.679 -2.784 3.507 1.00 98.50 122 ALA A CA 1
ATOM 988 C C . ALA A 1 122 ? -2.425 -2.907 2.167 1.00 98.50 122 ALA A C 1
ATOM 990 O O . ALA A 1 122 ? -1.794 -3.001 1.117 1.00 98.50 122 ALA A O 1
ATOM 991 N N . TRP A 1 123 ? -3.760 -2.842 2.176 1.00 97.88 123 TRP A N 1
ATOM 992 C CA . TRP A 1 123 ? -4.549 -2.841 0.943 1.00 97.88 123 TRP A CA 1
ATOM 993 C C . TRP A 1 123 ? -4.183 -1.656 0.047 1.00 97.88 123 TRP A C 1
ATOM 995 O O . TRP A 1 123 ? -3.954 -1.834 -1.151 1.00 97.88 123 TRP A O 1
ATOM 1005 N N . THR A 1 124 ? -4.068 -0.466 0.632 1.00 98.00 124 THR A N 1
ATOM 1006 C CA . THR A 1 124 ? -3.698 0.750 -0.095 1.00 98.00 124 THR A CA 1
ATOM 1007 C C . THR A 1 124 ? -2.323 0.608 -0.734 1.00 98.00 124 THR A C 1
ATOM 1009 O O . THR A 1 124 ? -2.209 0.850 -1.931 1.00 98.00 124 THR A O 1
ATOM 1012 N N . ILE A 1 125 ? -1.315 0.110 -0.005 1.00 98.25 125 ILE A N 1
ATOM 1013 C CA . ILE A 1 125 ? -0.000 -0.200 -0.593 1.00 98.25 125 ILE A CA 1
ATOM 1014 C C . ILE A 1 125 ? -0.166 -1.166 -1.770 1.00 98.25 125 ILE A C 1
ATOM 1016 O O . ILE A 1 125 ? 0.401 -0.922 -2.827 1.00 98.25 125 ILE A O 1
ATOM 1020 N N . GLY A 1 126 ? -0.975 -2.220 -1.631 1.00 95.62 126 GLY A N 1
ATOM 1021 C CA . GLY A 1 126 ? -1.229 -3.168 -2.717 1.00 95.62 126 GLY A CA 1
ATOM 1022 C C . GLY A 1 126 ? -1.786 -2.512 -3.986 1.00 95.62 126 GLY A C 1
ATOM 1023 O O . GLY A 1 126 ? -1.337 -2.825 -5.084 1.00 95.62 126 GLY A O 1
ATOM 1024 N N . ILE A 1 127 ? -2.710 -1.554 -3.857 1.00 93.44 127 ILE A N 1
ATOM 1025 C CA . ILE A 1 127 ? -3.225 -0.765 -4.992 1.00 93.44 127 ILE A CA 1
ATOM 1026 C C . ILE A 1 127 ? -2.137 0.135 -5.592 1.00 93.44 127 ILE A C 1
ATOM 1028 O O . ILE A 1 127 ? -2.012 0.203 -6.810 1.00 93.44 127 ILE A O 1
ATOM 1032 N N . LEU A 1 128 ? -1.316 0.790 -4.769 1.00 93.56 128 LEU A N 1
ATOM 1033 C CA . LEU A 1 128 ? -0.238 1.651 -5.269 1.00 93.56 128 LEU A CA 1
ATOM 1034 C C . LEU A 1 128 ? 0.842 0.850 -6.008 1.00 93.56 128 LEU A C 1
ATOM 1036 O O . LEU A 1 128 ? 1.291 1.258 -7.076 1.00 93.56 128 LEU A O 1
ATOM 1040 N N . ARG A 1 129 ? 1.215 -0.319 -5.477 1.00 89.50 129 ARG A N 1
ATOM 1041 C CA . ARG A 1 129 ? 2.131 -1.273 -6.122 1.00 89.50 129 ARG A CA 1
ATOM 1042 C C . ARG A 1 129 ? 1.531 -1.806 -7.421 1.00 89.50 129 ARG A C 1
ATOM 1044 O O . ARG A 1 129 ? 2.217 -1.906 -8.436 1.00 89.50 129 ARG A O 1
ATOM 1051 N N . TRP A 1 130 ? 0.219 -2.048 -7.441 1.00 85.44 130 TRP A N 1
ATOM 1052 C CA . TRP A 1 130 ? -0.478 -2.357 -8.682 1.00 85.44 130 TRP A CA 1
ATOM 1053 C C . TRP A 1 130 ? -0.341 -1.221 -9.706 1.00 85.44 130 TRP A C 1
ATOM 1055 O O . TRP A 1 130 ? 0.047 -1.462 -10.851 1.00 85.44 130 TRP A O 1
ATOM 1065 N N . ASP A 1 131 ? -0.625 0.020 -9.331 1.00 83.12 131 ASP A N 1
ATOM 1066 C CA . ASP A 1 131 ? -0.507 1.154 -10.255 1.00 83.12 131 ASP A CA 1
ATOM 1067 C C . ASP A 1 131 ? 0.944 1.361 -10.734 1.00 83.12 131 ASP A C 1
ATOM 1069 O O . ASP A 1 131 ? 1.160 1.741 -11.886 1.00 83.12 131 ASP A O 1
ATOM 1073 N N . ALA A 1 132 ? 1.931 0.997 -9.909 1.00 80.25 132 ALA A N 1
ATOM 1074 C CA . ALA A 1 132 ? 3.356 0.974 -10.246 1.00 80.25 132 ALA A CA 1
ATOM 1075 C C . ALA A 1 132 ? 3.802 -0.233 -11.102 1.00 80.25 132 ALA A C 1
ATOM 1077 O O . ALA A 1 132 ? 4.978 -0.343 -11.429 1.00 80.25 132 ALA A O 1
ATOM 1078 N N . ARG A 1 133 ? 2.884 -1.125 -11.504 1.00 77.88 133 ARG A N 1
ATOM 1079 C CA . ARG A 1 133 ? 3.169 -2.376 -12.250 1.00 77.88 133 ARG A CA 1
ATOM 1080 C C . ARG A 1 133 ? 3.952 -3.445 -11.464 1.00 77.88 133 ARG A C 1
ATOM 1082 O O . ARG A 1 133 ? 4.365 -4.447 -12.035 1.00 77.88 133 ARG A O 1
ATOM 1089 N N . GLU A 1 134 ? 4.031 -3.315 -10.147 1.00 79.94 134 GLU A N 1
ATOM 1090 C CA . GLU A 1 134 ? 4.725 -4.227 -9.228 1.00 79.94 134 GLU A CA 1
ATOM 1091 C C . GLU A 1 134 ? 3.741 -5.296 -8.716 1.00 79.94 134 GLU A C 1
ATOM 1093 O O . GLU A 1 134 ? 3.134 -5.192 -7.647 1.00 79.94 134 GLU A O 1
ATOM 1098 N N . ARG A 1 135 ? 3.460 -6.293 -9.566 1.00 80.31 135 ARG A N 1
ATOM 1099 C CA . ARG A 1 135 ? 2.367 -7.270 -9.368 1.00 80.31 135 ARG A CA 1
ATOM 1100 C C . ARG A 1 135 ? 2.613 -8.233 -8.202 1.00 80.31 135 ARG A C 1
ATOM 1102 O O . ARG A 1 135 ? 1.657 -8.588 -7.515 1.00 80.31 135 ARG A O 1
ATOM 1109 N N . ILE A 1 136 ? 3.859 -8.654 -7.983 1.00 78.69 136 ILE A N 1
ATOM 1110 C CA . ILE A 1 136 ? 4.216 -9.590 -6.904 1.00 78.69 136 ILE A CA 1
ATOM 1111 C C . ILE A 1 136 ? 4.045 -8.887 -5.556 1.00 78.69 136 ILE A C 1
ATOM 1113 O O . ILE A 1 136 ? 3.336 -9.373 -4.676 1.00 78.69 136 ILE A O 1
ATOM 1117 N N . GLU A 1 137 ? 4.598 -7.684 -5.444 1.00 84.38 137 GLU A N 1
ATOM 1118 C CA . GLU A 1 137 ? 4.493 -6.820 -4.277 1.00 84.38 137 GLU A CA 1
ATOM 1119 C C . GLU A 1 137 ? 3.031 -6.456 -3.995 1.00 84.38 137 GLU A C 1
ATOM 1121 O O . GLU A 1 137 ? 2.600 -6.481 -2.842 1.00 84.38 137 GLU A O 1
ATOM 1126 N N . ALA A 1 138 ? 2.235 -6.175 -5.034 1.00 86.25 138 ALA A N 1
ATOM 1127 C CA . ALA A 1 138 ? 0.800 -5.944 -4.889 1.00 86.25 138 ALA A CA 1
ATOM 1128 C C . ALA A 1 138 ? 0.080 -7.159 -4.278 1.00 86.25 138 ALA A C 1
ATOM 1130 O O . ALA A 1 138 ? -0.668 -7.005 -3.307 1.00 86.25 138 ALA A O 1
ATOM 1131 N N . ALA A 1 139 ? 0.341 -8.368 -4.791 1.00 83.12 139 ALA A N 1
ATOM 1132 C CA . ALA A 1 139 ? -0.245 -9.601 -4.266 1.00 83.12 139 ALA A CA 1
ATOM 1133 C C . ALA A 1 139 ? 0.148 -9.845 -2.800 1.00 83.12 139 ALA A C 1
ATOM 1135 O O . ALA A 1 139 ? -0.708 -10.172 -1.973 1.00 83.12 139 ALA A O 1
ATOM 1136 N N . ASP A 1 140 ? 1.416 -9.638 -2.448 1.00 86.94 140 ASP A N 1
ATOM 1137 C CA . ASP A 1 140 ? 1.900 -9.825 -1.079 1.00 86.94 140 ASP A CA 1
ATOM 1138 C C . ASP A 1 140 ? 1.245 -8.860 -0.090 1.00 86.94 140 ASP A C 1
ATOM 1140 O O . ASP A 1 140 ? 0.897 -9.254 1.032 1.00 86.94 140 ASP A O 1
ATOM 1144 N N . GLN A 1 141 ? 0.995 -7.621 -0.513 1.00 97.06 141 GLN A N 1
ATOM 1145 C CA . GLN A 1 141 ? 0.286 -6.637 0.300 1.00 97.06 141 GLN A CA 1
ATOM 1146 C C . GLN A 1 141 ? -1.211 -6.952 0.423 1.00 97.06 141 GLN A C 1
ATOM 1148 O O . GLN A 1 141 ? -1.759 -6.827 1.520 1.00 97.06 141 GLN A O 1
ATOM 1153 N N . TYR A 1 142 ? -1.869 -7.458 -0.626 1.00 96.19 142 TYR A N 1
ATOM 1154 C CA . TYR A 1 142 ? -3.249 -7.951 -0.517 1.00 96.19 142 TYR A CA 1
ATOM 1155 C C . TYR A 1 142 ? -3.359 -9.130 0.454 1.00 96.19 142 TYR A C 1
ATOM 1157 O O . TYR A 1 142 ? -4.210 -9.119 1.346 1.00 96.19 142 TYR A O 1
ATOM 1165 N N . ARG A 1 143 ? -2.447 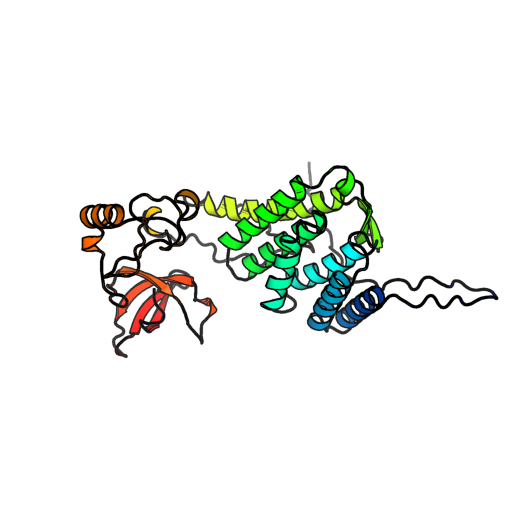-10.107 0.374 1.00 96.75 143 ARG A N 1
ATOM 1166 C CA . ARG A 1 143 ? -2.382 -11.211 1.347 1.00 96.75 143 ARG A CA 1
ATOM 1167 C C . ARG A 1 143 ? -2.125 -10.698 2.762 1.00 96.75 143 ARG A C 1
ATOM 1169 O O . ARG A 1 143 ? -2.716 -11.197 3.717 1.00 96.75 143 ARG A O 1
ATOM 1176 N N . ARG A 1 144 ? -1.259 -9.692 2.927 1.00 97.75 144 ARG A N 1
ATOM 1177 C CA . ARG A 1 144 ? -1.009 -9.049 4.227 1.00 97.75 144 ARG A CA 1
ATOM 1178 C C . ARG A 1 144 ? -2.267 -8.377 4.781 1.00 97.75 144 ARG A C 1
ATOM 1180 O O . ARG A 1 144 ? -2.548 -8.556 5.965 1.00 97.75 144 ARG A O 1
ATOM 1187 N N . ALA A 1 145 ? -3.025 -7.666 3.948 1.00 98.38 145 ALA A N 1
ATOM 1188 C CA . ALA A 1 145 ? -4.288 -7.044 4.336 1.00 98.38 145 ALA A CA 1
ATOM 1189 C C . ALA A 1 145 ? -5.310 -8.091 4.812 1.00 98.38 145 ALA A C 1
ATOM 1191 O O . ALA A 1 145 ? -5.843 -7.956 5.916 1.00 98.38 145 ALA A O 1
ATOM 1192 N N . ILE A 1 146 ? -5.483 -9.178 4.048 1.00 97.44 146 ILE A N 1
ATOM 1193 C CA . ILE A 1 146 ? -6.358 -10.311 4.400 1.00 97.44 146 ILE A CA 1
ATOM 1194 C C . ILE A 1 146 ? -5.941 -10.929 5.741 1.00 97.44 146 ILE A C 1
ATOM 1196 O O . ILE A 1 146 ? -6.768 -11.066 6.641 1.00 97.44 146 ILE A O 1
ATOM 1200 N N . ARG A 1 147 ? -4.643 -11.202 5.945 1.00 98.12 147 ARG A N 1
ATOM 1201 C CA . ARG A 1 147 ? -4.142 -11.752 7.220 1.00 98.12 147 ARG A CA 1
ATOM 1202 C C . ARG A 1 147 ? -4.430 -10.854 8.422 1.00 98.12 147 ARG A C 1
ATOM 1204 O O . ARG A 1 147 ? -4.571 -11.357 9.536 1.00 98.12 147 ARG A O 1
ATOM 1211 N N . TYR A 1 148 ? -4.436 -9.531 8.256 1.00 97.88 148 TYR A N 1
ATOM 1212 C CA . TYR A 1 148 ? -4.812 -8.631 9.347 1.00 97.88 148 TYR A CA 1
ATOM 1213 C C . TYR A 1 148 ? -6.308 -8.680 9.621 1.00 97.88 148 TYR A C 1
ATOM 1215 O O . TYR A 1 148 ? -6.683 -8.817 10.784 1.00 97.88 148 TYR A O 1
ATOM 1223 N N . ALA A 1 149 ? -7.128 -8.630 8.573 1.00 96.69 149 ALA A N 1
ATOM 1224 C CA . ALA A 1 149 ? -8.578 -8.731 8.669 1.00 96.69 149 ALA A CA 1
ATOM 1225 C C . ALA A 1 149 ? -9.039 -10.013 9.384 1.00 96.69 149 ALA A C 1
ATOM 1227 O O . ALA A 1 149 ? -9.858 -9.946 10.298 1.00 96.69 149 ALA A O 1
ATOM 1228 N N . GLU A 1 150 ? -8.460 -11.163 9.034 1.00 95.81 150 GLU A N 1
ATOM 1229 C CA . GLU A 1 150 ? -8.777 -12.468 9.640 1.00 95.81 150 GLU A CA 1
ATOM 1230 C C . GLU A 1 150 ? -8.372 -12.565 11.116 1.00 95.81 150 GLU A C 1
ATOM 1232 O O . GLU A 1 150 ? -8.967 -13.314 11.885 1.00 95.81 150 GLU A O 1
ATOM 1237 N N . ARG A 1 151 ? -7.373 -11.782 11.537 1.00 97.31 151 ARG A N 1
ATOM 1238 C CA . ARG A 1 151 ? -6.891 -11.729 12.926 1.00 97.31 151 ARG A CA 1
ATOM 1239 C C . ARG A 1 151 ? -7.595 -10.666 13.772 1.00 97.31 151 ARG A C 1
ATOM 1241 O O . ARG A 1 151 ? -7.166 -10.433 14.903 1.00 97.31 151 ARG A O 1
ATOM 1248 N N . ALA A 1 152 ? -8.609 -9.982 13.241 1.00 96.75 152 ALA A N 1
ATOM 1249 C CA . ALA A 1 152 ? -9.417 -9.045 14.012 1.00 96.75 152 ALA A CA 1
ATOM 1250 C C . ALA A 1 152 ? -10.317 -9.822 14.981 1.00 96.75 152 ALA A C 1
ATOM 1252 O O . ALA A 1 152 ? -11.186 -10.585 14.557 1.00 96.75 152 ALA A O 1
ATOM 1253 N N . ASP A 1 153 ? -10.116 -9.631 16.285 1.00 96.38 153 ASP A N 1
ATOM 1254 C CA . ASP A 1 153 ? -10.883 -10.356 17.296 1.00 96.38 153 ASP A CA 1
ATOM 1255 C C . ASP A 1 153 ? -12.347 -9.881 17.379 1.00 96.38 153 ASP A C 1
ATOM 1257 O O . ASP A 1 153 ? -12.740 -8.830 16.859 1.00 96.38 153 ASP A O 1
ATOM 1261 N N . GLY A 1 154 ? -13.191 -10.654 18.067 1.00 97.31 154 GLY A N 1
ATOM 1262 C CA . GLY A 1 154 ? -14.611 -10.327 18.202 1.00 97.31 154 GLY A CA 1
ATOM 1263 C C . GLY A 1 154 ? -14.883 -8.996 18.916 1.00 97.31 154 GLY A C 1
ATOM 1264 O O . GLY A 1 154 ? -15.911 -8.367 18.659 1.00 97.31 154 GLY A O 1
ATOM 1265 N N . LYS A 1 155 ? -13.986 -8.537 19.799 1.00 97.19 155 LYS A N 1
ATOM 1266 C CA . LYS A 1 155 ? -14.136 -7.263 20.515 1.00 97.19 155 LYS A CA 1
ATOM 1267 C C . LYS A 1 155 ? -13.874 -6.092 19.574 1.00 97.19 155 LYS A C 1
ATOM 1269 O O . LYS A 1 155 ? -14.658 -5.147 19.569 1.00 97.19 155 LYS A O 1
ATOM 1274 N N . GLU A 1 156 ? -12.817 -6.164 18.771 1.00 96.50 156 GLU A N 1
ATOM 1275 C CA . GLU A 1 156 ? -12.522 -5.210 17.707 1.00 96.50 156 GLU A CA 1
ATOM 1276 C C . GLU A 1 156 ? -13.656 -5.185 16.682 1.00 96.50 156 GLU A C 1
ATOM 1278 O O . GLU A 1 156 ? -14.218 -4.120 16.436 1.00 96.50 156 GLU A O 1
ATOM 1283 N N . ARG A 1 157 ? -14.073 -6.346 16.161 1.00 97.56 157 ARG A N 1
ATOM 1284 C CA . ARG A 1 157 ? -15.114 -6.436 15.123 1.00 97.56 157 ARG A CA 1
ATOM 1285 C C . ARG A 1 157 ? -16.463 -5.844 15.551 1.00 97.56 157 ARG A C 1
ATOM 1287 O O . ARG A 1 157 ? -17.180 -5.318 14.700 1.00 97.56 157 ARG A O 1
ATOM 1294 N N . ARG A 1 158 ? -16.804 -5.883 16.847 1.00 97.69 158 ARG A N 1
ATOM 1295 C CA . ARG A 1 158 ? -18.033 -5.278 17.402 1.00 97.69 158 ARG A CA 1
ATOM 1296 C C . ARG A 1 158 ? -17.954 -3.766 17.623 1.00 97.69 158 ARG A C 1
ATOM 1298 O O . ARG A 1 158 ? -18.995 -3.147 17.842 1.00 97.69 158 ARG A O 1
ATOM 1305 N N . ARG A 1 159 ? -16.766 -3.151 17.589 1.00 95.88 159 ARG A N 1
ATOM 1306 C CA . ARG A 1 159 ? -16.657 -1.691 17.720 1.00 95.88 159 ARG A CA 1
ATOM 1307 C C . ARG A 1 159 ? -17.333 -0.993 16.547 1.00 95.88 159 ARG A C 1
ATOM 1309 O O . ARG A 1 159 ? -17.451 -1.555 15.461 1.00 95.88 159 ARG A O 1
ATOM 1316 N N . ARG A 1 160 ? -17.764 0.245 16.779 1.00 93.88 160 ARG A N 1
ATOM 1317 C CA . ARG A 1 160 ? -18.409 1.096 15.778 1.00 93.88 160 ARG A CA 1
ATOM 1318 C C . ARG A 1 160 ? -17.459 2.209 15.362 1.00 93.88 160 ARG A C 1
ATOM 1320 O O . ARG A 1 160 ? -16.774 2.785 16.205 1.00 93.88 160 ARG A O 1
ATOM 1327 N N . VAL A 1 161 ? -17.423 2.485 14.067 1.00 89.38 161 VAL A N 1
ATOM 1328 C CA . VAL A 1 161 ? -16.633 3.555 13.456 1.00 89.38 161 VAL A CA 1
ATOM 1329 C C . VAL A 1 161 ? -17.517 4.376 12.526 1.00 89.38 161 VAL A C 1
ATOM 1331 O O . VAL A 1 161 ? -18.465 3.847 11.940 1.00 89.38 161 VAL A O 1
ATOM 1334 N N . MET A 1 162 ? -17.207 5.665 12.385 1.00 83.44 162 MET A N 1
ATOM 1335 C CA . MET A 1 162 ? -17.894 6.532 11.425 1.00 83.44 162 MET A CA 1
ATOM 1336 C C . MET A 1 162 ? -17.369 6.285 10.016 1.00 83.44 162 MET A C 1
ATOM 1338 O O . MET A 1 162 ? -16.160 6.269 9.802 1.00 83.44 162 MET A O 1
ATOM 1342 N N . THR A 1 163 ? -18.269 6.115 9.056 1.00 75.38 163 THR A N 1
ATOM 1343 C CA . THR A 1 163 ? -17.976 5.859 7.644 1.00 75.38 163 THR A CA 1
ATOM 1344 C C . THR A 1 163 ? -18.941 6.637 6.745 1.00 75.38 163 THR A C 1
ATOM 1346 O O . THR A 1 163 ? -19.917 7.218 7.225 1.00 75.38 163 THR A O 1
ATOM 1349 N N . MET A 1 164 ? -18.662 6.671 5.442 1.00 67.00 164 MET A N 1
ATOM 1350 C CA . MET A 1 164 ? -19.595 7.211 4.460 1.00 67.00 164 MET A CA 1
ATOM 1351 C C . MET A 1 164 ? -20.629 6.146 4.097 1.00 67.00 164 MET A C 1
ATOM 1353 O O . MET A 1 164 ? -20.286 4.992 3.858 1.00 67.00 164 MET A O 1
ATOM 1357 N N . THR A 1 165 ? -21.892 6.540 4.055 1.00 60.69 165 THR A N 1
ATOM 1358 C CA . THR A 1 165 ? -23.019 5.710 3.623 1.00 60.69 165 THR A CA 1
ATOM 1359 C C . THR A 1 165 ? -23.780 6.435 2.517 1.00 60.69 165 THR A C 1
ATOM 1361 O O . THR A 1 165 ? -23.567 7.628 2.291 1.00 60.69 165 THR A O 1
ATOM 1364 N N . GLU A 1 166 ? -24.704 5.745 1.849 1.00 53.34 166 GLU A N 1
ATOM 1365 C CA . GLU A 1 166 ? -25.576 6.349 0.828 1.00 53.34 166 GLU A CA 1
ATOM 1366 C C . GLU A 1 166 ? -26.381 7.545 1.372 1.00 53.34 166 GLU A C 1
ATOM 1368 O O . GLU A 1 166 ? -26.684 8.480 0.637 1.00 53.34 166 GLU A O 1
ATOM 1373 N N . SER A 1 167 ? -26.673 7.555 2.677 1.00 54.84 167 SER A N 1
ATOM 1374 C CA . SER A 1 167 ? -27.404 8.626 3.369 1.00 54.84 167 SER A CA 1
ATOM 1375 C C . SER A 1 167 ? -26.490 9.681 4.016 1.00 54.84 167 SER A C 1
ATOM 1377 O O . SER A 1 167 ? -26.961 10.504 4.800 1.00 54.84 167 SER A O 1
ATOM 1379 N N . GLY A 1 168 ? -25.186 9.662 3.720 1.00 58.69 168 GLY A N 1
ATOM 1380 C CA . GLY A 1 168 ? -24.181 10.542 4.323 1.00 58.69 168 GLY A CA 1
ATOM 1381 C C . GLY A 1 168 ? -23.345 9.850 5.400 1.00 58.69 168 GLY A C 1
ATOM 1382 O O . GLY A 1 168 ? -23.155 8.635 5.379 1.00 58.69 168 GLY A O 1
ATOM 1383 N N . VAL A 1 169 ? -22.795 10.617 6.344 1.00 66.88 169 VAL A N 1
ATOM 1384 C CA . VAL A 1 169 ? -21.924 10.059 7.390 1.00 66.88 169 VAL A CA 1
ATOM 1385 C C . VAL A 1 169 ? -22.754 9.243 8.384 1.00 66.88 169 VAL A C 1
ATOM 1387 O O . VAL A 1 169 ? -23.669 9.773 9.011 1.00 66.88 169 VAL A O 1
ATOM 1390 N N . GLY A 1 170 ? -22.407 7.970 8.562 1.00 75.81 170 GLY A N 1
ATOM 1391 C CA . GLY A 1 170 ? -23.096 7.047 9.462 1.00 75.81 170 GLY A CA 1
ATOM 1392 C C . GLY A 1 170 ? -22.134 6.125 10.203 1.00 75.81 170 GLY A C 1
ATOM 1393 O O . GLY A 1 170 ? -20.934 6.102 9.939 1.00 75.81 170 GLY A O 1
ATOM 1394 N N . GLU A 1 171 ? -22.659 5.350 11.148 1.00 86.81 171 GLU A N 1
ATOM 1395 C CA . GLU A 1 171 ? -21.866 4.378 11.899 1.00 86.81 171 GLU A CA 1
ATOM 1396 C C . GLU A 1 171 ? -21.978 2.975 11.324 1.00 86.81 171 GLU A C 1
ATOM 1398 O O . GLU A 1 171 ? -23.056 2.519 10.939 1.00 86.81 171 GLU A O 1
ATOM 1403 N N . LYS A 1 172 ? -20.864 2.249 11.361 1.00 89.56 172 LYS A N 1
ATOM 1404 C CA . LYS A 1 172 ? -20.792 0.856 10.938 1.00 89.56 172 LYS A CA 1
ATOM 1405 C C . LYS A 1 172 ? -19.902 0.059 11.882 1.00 89.56 172 LYS A C 1
ATOM 1407 O O . LYS A 1 172 ? -18.981 0.608 12.487 1.00 89.56 172 LYS A O 1
ATOM 1412 N N . THR A 1 173 ? -20.184 -1.233 12.037 1.00 96.00 173 THR A N 1
ATOM 1413 C CA . THR A 1 173 ? -19.296 -2.109 12.806 1.00 96.00 173 THR A CA 1
ATOM 1414 C C . THR A 1 173 ? -17.978 -2.294 12.067 1.00 96.00 173 THR A C 1
ATOM 1416 O O . THR A 1 173 ? -17.953 -2.402 10.840 1.00 96.00 173 THR A O 1
ATOM 1419 N N . VAL A 1 174 ? -16.882 -2.370 12.817 1.00 96.06 174 VAL A N 1
ATOM 1420 C CA . VAL A 1 174 ? -15.550 -2.655 12.272 1.00 96.06 174 VAL A CA 1
ATOM 1421 C C . VAL A 1 174 ? -15.574 -3.943 11.456 1.00 96.06 174 VAL A C 1
ATOM 1423 O O . VAL A 1 174 ? -15.031 -3.962 10.360 1.00 96.06 174 VAL A O 1
ATOM 1426 N N . GLY A 1 175 ? -16.255 -4.989 11.939 1.00 97.25 175 GLY A N 1
ATOM 1427 C CA . GLY A 1 175 ? -16.397 -6.246 11.205 1.00 97.25 175 GLY A CA 1
ATOM 1428 C C . GLY A 1 175 ? -16.990 -6.041 9.812 1.00 97.25 175 GLY A C 1
ATOM 1429 O O . GLY A 1 175 ? -16.379 -6.447 8.835 1.00 97.25 175 GLY A O 1
ATOM 1430 N N . LYS A 1 176 ? -18.107 -5.309 9.698 1.00 95.12 176 LYS A N 1
ATOM 1431 C CA . LYS A 1 176 ? -18.745 -5.050 8.400 1.00 95.12 176 LYS A CA 1
ATOM 1432 C C . LYS A 1 176 ? -17.877 -4.165 7.490 1.00 95.12 176 LYS A C 1
ATOM 1434 O O . LYS A 1 176 ? -17.970 -4.260 6.273 1.00 95.12 176 LYS A O 1
ATOM 1439 N N . VAL A 1 177 ? -17.067 -3.260 8.048 1.00 92.75 177 VAL A N 1
ATOM 1440 C CA . VAL A 1 177 ? -16.093 -2.473 7.264 1.00 92.75 177 VAL A CA 1
ATOM 1441 C C . VAL A 1 177 ? -14.976 -3.364 6.728 1.00 92.75 177 VAL A C 1
ATOM 1443 O O . VAL A 1 177 ? -14.685 -3.312 5.540 1.00 92.75 177 VAL A O 1
ATOM 1446 N N . ILE A 1 178 ? -14.388 -4.197 7.589 1.00 96.00 178 ILE A N 1
ATOM 1447 C CA . ILE A 1 178 ? -13.346 -5.149 7.202 1.00 96.00 178 ILE A CA 1
ATOM 1448 C C . ILE A 1 178 ? -13.858 -6.070 6.098 1.00 96.00 178 ILE A C 1
ATOM 1450 O O . ILE A 1 178 ? -13.179 -6.226 5.091 1.00 96.00 178 ILE A O 1
ATOM 1454 N N . ASP A 1 179 ? -15.039 -6.658 6.277 1.00 94.00 179 ASP A N 1
ATOM 1455 C CA . ASP A 1 179 ? -15.556 -7.665 5.352 1.00 94.00 179 ASP A CA 1
ATOM 1456 C C . ASP A 1 179 ? -15.781 -7.066 3.952 1.00 94.00 179 ASP A C 1
ATOM 1458 O O . ASP A 1 179 ? -15.256 -7.600 2.979 1.00 94.00 179 ASP A O 1
ATOM 1462 N N . GLU A 1 180 ? -16.426 -5.895 3.858 1.00 88.38 180 GLU A N 1
ATOM 1463 C CA . GLU A 1 180 ? -16.633 -5.200 2.574 1.00 88.38 180 GLU A CA 1
ATOM 1464 C C . GLU A 1 180 ? -15.313 -4.808 1.891 1.00 88.38 180 GLU A C 1
ATOM 1466 O O . GLU A 1 180 ? -15.160 -4.991 0.683 1.00 88.38 180 GLU A O 1
ATOM 1471 N N . ASN A 1 181 ? -14.324 -4.316 2.646 1.00 91.12 181 ASN A N 1
ATOM 1472 C CA . ASN A 1 181 ? -13.013 -4.007 2.072 1.00 91.12 181 ASN A CA 1
ATOM 1473 C C . ASN A 1 181 ? -12.310 -5.289 1.598 1.00 91.12 181 ASN A C 1
ATOM 1475 O O . ASN A 1 181 ? -11.680 -5.301 0.541 1.00 91.12 181 ASN A O 1
ATOM 1479 N N . MET A 1 182 ? -12.413 -6.385 2.355 1.00 94.69 182 MET A N 1
ATOM 1480 C CA . MET A 1 182 ? -11.762 -7.648 2.005 1.00 94.69 182 MET A CA 1
ATOM 1481 C C . MET A 1 182 ? -12.386 -8.332 0.791 1.00 94.69 182 MET A C 1
ATOM 1483 O O . MET A 1 182 ? -11.667 -9.047 0.096 1.00 94.69 182 MET A O 1
ATOM 1487 N N . ASP A 1 183 ? -13.659 -8.094 0.481 1.00 88.56 183 ASP A N 1
ATOM 1488 C CA . ASP A 1 183 ? -14.264 -8.568 -0.769 1.00 88.56 183 ASP A CA 1
ATOM 1489 C C . ASP A 1 183 ? -13.565 -7.954 -1.992 1.00 88.56 183 ASP A C 1
ATOM 1491 O O . ASP A 1 183 ? -13.217 -8.665 -2.943 1.00 88.56 183 ASP A O 1
ATOM 1495 N N . LEU A 1 184 ? -13.249 -6.654 -1.937 1.00 86.94 184 LEU A N 1
ATOM 1496 C CA . LEU A 1 184 ? -12.474 -5.966 -2.977 1.00 86.94 184 LEU A CA 1
ATOM 1497 C C . LEU A 1 184 ? -11.025 -6.471 -3.028 1.00 86.94 184 LEU A C 1
ATOM 1499 O O . LEU A 1 184 ? -10.506 -6.768 -4.105 1.00 86.94 184 LEU A O 1
ATOM 1503 N N . VAL A 1 185 ? -10.375 -6.623 -1.869 1.00 91.38 185 VAL A N 1
ATOM 1504 C CA . VAL A 1 185 ? -8.989 -7.121 -1.788 1.00 91.38 185 VAL A CA 1
ATOM 1505 C C . VAL A 1 185 ? -8.865 -8.532 -2.355 1.00 91.38 185 VAL A C 1
ATOM 1507 O O . VAL A 1 185 ? -7.965 -8.791 -3.152 1.00 91.38 185 VAL A O 1
ATOM 1510 N N . ARG A 1 186 ? -9.766 -9.446 -1.975 1.00 90.31 186 ARG A N 1
ATOM 1511 C CA . ARG A 1 186 ? -9.783 -10.824 -2.484 1.00 90.31 186 ARG A CA 1
ATOM 1512 C C . ARG A 1 186 ? -10.060 -10.860 -3.978 1.00 90.31 186 ARG A C 1
ATOM 1514 O O . ARG A 1 186 ? -9.410 -11.625 -4.681 1.00 90.31 186 ARG A O 1
ATOM 1521 N N . SER A 1 187 ? -10.962 -10.010 -4.469 1.00 85.56 187 SER A N 1
ATOM 1522 C CA . SER A 1 187 ? -11.226 -9.888 -5.906 1.00 85.56 187 SER A CA 1
ATOM 1523 C C . SER A 1 187 ? -9.965 -9.471 -6.667 1.00 85.56 187 SER A C 1
ATOM 1525 O O . SER A 1 187 ? -9.596 -10.122 -7.643 1.00 85.56 187 SER A O 1
ATOM 1527 N N . ASN A 1 188 ? -9.247 -8.456 -6.180 1.00 86.00 188 ASN A N 1
ATOM 1528 C CA . ASN A 1 188 ? -8.007 -7.993 -6.803 1.00 86.00 188 ASN A CA 1
ATOM 1529 C C . ASN A 1 188 ? -6.881 -9.039 -6.710 1.00 86.00 188 ASN A C 1
ATOM 1531 O O . ASN A 1 188 ? -6.189 -9.284 -7.700 1.00 86.00 188 ASN A O 1
ATOM 1535 N N . LEU A 1 189 ? -6.727 -9.713 -5.565 1.00 87.94 189 LEU A N 1
ATOM 1536 C CA . LEU A 1 189 ? -5.761 -10.803 -5.402 1.00 87.94 189 LEU A CA 1
ATOM 1537 C C . LEU A 1 189 ? -6.061 -11.971 -6.348 1.00 87.94 189 LEU A C 1
ATOM 1539 O O . LEU A 1 189 ? -5.156 -12.452 -7.023 1.00 87.94 189 LEU A O 1
ATOM 1543 N N . ALA A 1 190 ? -7.327 -12.374 -6.466 1.00 83.94 190 ALA A N 1
ATOM 1544 C CA . ALA A 1 190 ? -7.736 -13.451 -7.358 1.00 83.94 190 ALA A CA 1
ATOM 1545 C C . ALA A 1 190 ? -7.446 -13.133 -8.831 1.00 83.94 190 ALA A C 1
ATOM 1547 O O . ALA A 1 190 ? -7.260 -14.055 -9.620 1.00 83.94 190 ALA A O 1
ATOM 1548 N N . ILE A 1 191 ? -7.414 -11.857 -9.230 1.00 78.06 191 ILE A N 1
ATOM 1549 C CA . ILE A 1 191 ? -7.005 -11.462 -10.585 1.00 78.06 191 ILE A CA 1
ATOM 1550 C C . ILE A 1 191 ? -5.498 -11.690 -10.774 1.00 78.06 191 ILE A C 1
ATOM 1552 O O . ILE A 1 191 ? -5.095 -12.248 -11.796 1.00 78.06 191 ILE A O 1
ATOM 1556 N N . LEU A 1 192 ? -4.666 -11.334 -9.788 1.00 75.88 192 LEU A N 1
ATOM 1557 C CA . LEU A 1 192 ? -3.219 -11.595 -9.832 1.00 75.88 192 LEU A CA 1
ATOM 1558 C C . LEU A 1 192 ? -2.907 -13.092 -9.822 1.00 75.88 192 LEU A C 1
ATOM 1560 O O . LEU A 1 192 ? -2.077 -13.555 -10.597 1.00 75.88 192 LEU A O 1
ATOM 1564 N N . GLU A 1 193 ? -3.601 -13.860 -8.985 1.00 76.25 193 GLU A N 1
ATOM 1565 C CA . GLU A 1 193 ? -3.371 -15.299 -8.846 1.00 76.25 193 GLU A CA 1
ATOM 1566 C C . GLU A 1 193 ? -3.895 -16.087 -10.052 1.00 76.25 193 GLU A C 1
ATOM 1568 O O . GLU A 1 193 ? -3.216 -16.998 -10.523 1.00 76.25 193 GLU A O 1
ATOM 1573 N N . ARG A 1 194 ? -5.036 -15.694 -10.638 1.00 66.19 194 ARG A N 1
ATOM 1574 C CA . ARG A 1 194 ? -5.497 -16.262 -11.918 1.00 66.19 194 ARG A CA 1
ATOM 1575 C C . ARG A 1 194 ? -4.540 -15.946 -13.060 1.00 66.19 194 ARG A C 1
ATOM 1577 O O . ARG A 1 194 ? -4.310 -16.813 -13.895 1.00 66.19 194 ARG A O 1
ATOM 1584 N N . SER A 1 195 ? -3.961 -14.746 -13.081 1.00 55.75 195 SER A N 1
ATOM 1585 C CA . SER A 1 195 ? -2.935 -14.387 -14.070 1.00 55.75 195 SER A CA 1
ATOM 1586 C C . SER A 1 195 ? -1.675 -15.248 -13.914 1.00 55.75 195 SER A C 1
ATOM 1588 O O . SER A 1 195 ? -1.053 -15.595 -14.909 1.00 55.75 195 SER A O 1
ATOM 1590 N N . ALA A 1 196 ? -1.337 -15.656 -12.685 1.00 51.44 196 ALA A N 1
ATOM 1591 C CA . ALA A 1 196 ? -0.232 -16.575 -12.415 1.00 51.44 196 ALA A CA 1
ATOM 1592 C C . ALA A 1 196 ? -0.552 -18.046 -12.764 1.00 51.44 196 ALA A C 1
ATOM 1594 O O . ALA A 1 196 ? 0.355 -18.797 -13.105 1.00 51.44 196 ALA A O 1
ATOM 1595 N N . GLN A 1 197 ? -1.825 -18.465 -12.698 1.00 45.12 197 GLN A N 1
ATOM 1596 C CA . GLN A 1 197 ? -2.270 -19.831 -13.032 1.00 45.12 197 GLN A CA 1
ATOM 1597 C C . GLN A 1 197 ? -2.589 -20.036 -14.528 1.00 45.12 197 GLN A C 1
ATOM 1599 O O . GLN A 1 197 ? -2.443 -21.144 -15.038 1.00 45.12 197 GLN A O 1
ATOM 1604 N N . ARG A 1 198 ? -3.006 -18.991 -15.259 1.00 44.09 198 ARG A N 1
ATOM 1605 C CA . ARG A 1 198 ? -3.366 -19.035 -16.694 1.00 44.09 198 ARG A CA 1
ATOM 1606 C C . ARG A 1 198 ? -2.164 -18.879 -17.641 1.00 44.09 198 ARG A C 1
ATOM 1608 O O . ARG A 1 198 ? -2.263 -18.194 -18.653 1.00 44.09 198 ARG A O 1
ATOM 1615 N N . ILE A 1 199 ? -1.040 -19.529 -17.343 1.00 43.31 199 ILE A N 1
ATOM 1616 C CA . ILE A 1 199 ? 0.122 -19.550 -18.251 1.00 43.31 199 ILE A CA 1
ATOM 1617 C C . ILE A 1 199 ? -0.050 -20.585 -19.390 1.00 43.31 199 ILE A C 1
ATOM 1619 O O . ILE A 1 199 ? 0.643 -20.482 -20.391 1.00 43.31 199 ILE A O 1
ATOM 1623 N N . ASN A 1 200 ? -1.034 -21.503 -19.333 1.00 34.09 200 ASN A N 1
ATOM 1624 C CA . ASN A 1 200 ? -1.088 -22.643 -20.271 1.00 34.09 200 ASN A CA 1
ATOM 1625 C C . ASN A 1 200 ? -2.290 -22.781 -21.228 1.00 34.09 200 ASN A C 1
ATOM 1627 O O . ASN A 1 200 ? -2.318 -23.767 -21.949 1.00 34.09 200 ASN A O 1
ATOM 1631 N N . THR A 1 201 ? -3.265 -21.871 -21.324 1.00 31.95 201 THR A N 1
ATOM 1632 C CA . THR A 1 201 ? -4.283 -21.948 -22.407 1.00 31.95 201 THR A CA 1
ATOM 1633 C C . THR A 1 201 ? -5.004 -20.613 -22.632 1.00 31.95 201 THR A C 1
ATOM 1635 O O . THR A 1 201 ? -5.569 -20.034 -21.707 1.00 31.95 201 THR A O 1
ATOM 1638 N N . LEU A 1 202 ? -5.012 -20.136 -23.881 1.00 30.48 202 LEU A N 1
ATOM 1639 C CA . LEU A 1 202 ? -5.937 -19.115 -24.403 1.00 30.48 202 LEU A CA 1
ATOM 1640 C C . LEU A 1 202 ? -7.108 -19.839 -25.105 1.00 30.48 202 LEU A C 1
ATOM 1642 O O . LEU A 1 202 ? -6.873 -20.912 -25.665 1.00 30.48 202 LEU A O 1
ATOM 1646 N N . PRO A 1 203 ? -8.352 -19.313 -25.076 1.00 38.56 203 PRO A N 1
ATOM 1647 C CA . PRO A 1 203 ? -8.689 -17.954 -25.495 1.00 38.56 203 PRO A CA 1
ATOM 1648 C C . PRO A 1 203 ? -9.441 -17.100 -24.460 1.00 38.56 203 PRO A C 1
ATOM 1650 O O . PRO A 1 203 ? -9.853 -17.554 -23.398 1.00 38.56 203 PRO A O 1
ATOM 1653 N N . ASP A 1 204 ? -9.537 -15.827 -24.842 1.00 47.44 204 ASP A N 1
ATOM 1654 C CA . ASP A 1 204 ? -10.305 -14.686 -24.337 1.00 47.44 204 ASP A CA 1
ATOM 1655 C C . ASP A 1 204 ? -11.507 -14.985 -23.403 1.00 47.44 204 ASP A C 1
ATOM 1657 O O . ASP A 1 204 ? -12.241 -15.951 -23.592 1.00 47.44 204 ASP A O 1
ATOM 1661 N N . ILE A 1 205 ? -11.783 -14.043 -22.484 1.00 42.66 205 ILE A N 1
ATOM 1662 C CA . ILE A 1 205 ? -12.909 -13.963 -21.519 1.00 42.66 205 ILE A CA 1
ATOM 1663 C C . ILE A 1 205 ? -12.617 -14.506 -20.096 1.00 42.66 205 ILE A C 1
ATOM 1665 O O . ILE A 1 205 ? -12.962 -15.617 -19.708 1.00 42.66 205 ILE A O 1
ATOM 1669 N N . ASP A 1 206 ? -12.123 -13.627 -19.220 1.00 39.94 206 ASP A N 1
ATOM 1670 C CA . ASP A 1 206 ? -12.704 -13.485 -17.874 1.00 39.94 206 ASP A CA 1
ATOM 1671 C C . ASP A 1 206 ? -12.871 -11.985 -17.595 1.00 39.94 206 ASP A C 1
ATOM 1673 O O . ASP A 1 206 ? -11.915 -11.239 -17.390 1.00 39.94 206 ASP A O 1
ATOM 1677 N N . ARG A 1 207 ? -14.116 -11.513 -17.702 1.00 48.66 207 ARG A N 1
ATOM 1678 C CA . ARG A 1 207 ? -14.498 -10.093 -17.702 1.00 48.66 207 ARG A CA 1
ATOM 1679 C C . ARG A 1 207 ? -14.493 -9.465 -16.310 1.00 48.66 207 ARG A C 1
ATOM 1681 O O . ARG A 1 207 ? -15.036 -8.372 -16.172 1.00 48.66 207 ARG A O 1
ATOM 1688 N N . THR A 1 208 ? -13.883 -10.081 -15.300 1.00 48.28 208 THR A N 1
ATOM 1689 C CA . THR A 1 208 ? -13.910 -9.543 -13.935 1.00 48.28 208 THR A CA 1
ATOM 1690 C C . THR A 1 208 ? -13.152 -8.198 -13.877 1.00 48.28 208 THR A C 1
ATOM 1692 O O . THR A 1 208 ? -11.968 -8.142 -14.228 1.00 48.28 208 THR A O 1
ATOM 1695 N N . PRO A 1 209 ? -13.811 -7.062 -13.576 1.00 54.78 209 PRO A N 1
ATOM 1696 C CA . PRO A 1 209 ? -13.134 -5.772 -13.476 1.00 54.78 209 PRO A CA 1
ATOM 1697 C C . PRO A 1 209 ? -12.262 -5.723 -12.217 1.00 54.78 209 PRO A C 1
ATOM 1699 O O . PRO A 1 209 ? -12.690 -6.161 -11.155 1.00 54.78 209 PRO A O 1
ATOM 1702 N N . VAL A 1 210 ? -11.050 -5.176 -12.336 1.00 62.78 210 VAL A N 1
ATOM 1703 C CA . VAL A 1 210 ? -10.232 -4.792 -11.174 1.00 62.78 210 VAL A CA 1
ATOM 1704 C C . VAL A 1 210 ? -10.845 -3.516 -10.610 1.00 62.78 210 VAL A C 1
ATOM 1706 O O . VAL A 1 210 ? -11.032 -2.568 -11.374 1.00 62.78 210 VAL A O 1
ATOM 1709 N N . LEU A 1 211 ? -11.172 -3.475 -9.320 1.00 61.78 211 LEU A N 1
ATOM 1710 C CA . LEU A 1 211 ? -11.945 -2.377 -8.732 1.00 61.78 211 LEU A CA 1
ATOM 1711 C C . LEU A 1 211 ? -11.089 -1.520 -7.791 1.00 61.78 211 LEU A C 1
ATOM 1713 O O . LEU A 1 211 ? -10.359 -2.036 -6.938 1.00 61.78 211 LEU A O 1
ATOM 1717 N N . ARG A 1 212 ? -11.214 -0.198 -7.940 1.00 67.94 212 ARG A N 1
ATOM 1718 C CA . ARG A 1 212 ? -10.809 0.800 -6.943 1.00 67.94 212 ARG A CA 1
ATOM 1719 C C . ARG A 1 212 ? -11.818 0.853 -5.793 1.00 67.94 212 ARG A C 1
ATOM 1721 O O . ARG A 1 212 ? -12.893 0.259 -5.860 1.00 67.94 212 ARG A O 1
ATOM 1728 N N . SER A 1 213 ? -11.482 1.595 -4.736 1.00 61.47 213 SER A N 1
ATOM 1729 C CA . SER A 1 213 ? -12.369 1.788 -3.578 1.00 61.47 213 SER A CA 1
ATOM 1730 C C . SER A 1 213 ? -13.685 2.490 -3.912 1.00 61.47 213 SER A C 1
ATOM 1732 O O . SER A 1 213 ? -14.671 2.280 -3.218 1.00 61.47 213 SER A O 1
ATOM 1734 N N . ASP A 1 214 ? -13.720 3.292 -4.973 1.00 57.50 214 ASP A N 1
ATOM 1735 C CA . ASP A 1 214 ? -14.923 3.964 -5.477 1.00 57.50 214 ASP A CA 1
ATOM 1736 C C . ASP A 1 214 ? -15.735 3.093 -6.460 1.00 57.50 214 ASP A C 1
ATOM 1738 O O . ASP A 1 214 ? -16.706 3.557 -7.056 1.00 57.50 214 ASP A O 1
ATOM 1742 N N . GLY A 1 215 ? -15.335 1.831 -6.657 1.00 54.91 215 GLY A N 1
ATOM 1743 C CA . GLY A 1 215 ? -15.950 0.920 -7.619 1.00 54.91 215 GLY A CA 1
ATOM 1744 C C . GLY A 1 215 ? -15.589 1.215 -9.077 1.00 54.91 215 GLY A C 1
ATOM 1745 O O . GLY A 1 215 ? -16.076 0.518 -9.970 1.00 54.91 215 GLY A O 1
ATOM 1746 N N . THR A 1 216 ? -14.735 2.207 -9.353 1.00 60.31 216 THR A N 1
ATOM 1747 C CA . THR A 1 216 ? -14.221 2.422 -10.707 1.00 60.31 216 THR A CA 1
ATOM 1748 C C . THR A 1 216 ? -13.256 1.313 -11.088 1.00 60.31 216 THR A C 1
ATOM 1750 O O . THR A 1 216 ? -12.563 0.720 -10.256 1.00 60.31 216 THR A O 1
ATOM 1753 N N . THR A 1 217 ? -13.212 1.007 -12.380 1.00 53.50 217 THR A N 1
ATOM 1754 C CA . THR A 1 217 ? -12.267 0.026 -12.891 1.00 53.50 217 THR A CA 1
ATOM 1755 C C . THR A 1 217 ? -10.863 0.612 -12.874 1.00 53.50 217 THR A C 1
ATOM 1757 O O . THR A 1 217 ? -10.637 1.680 -13.448 1.00 53.50 217 THR A O 1
ATOM 1760 N N . MET A 1 218 ? -9.905 -0.091 -12.272 1.00 56.91 218 MET A N 1
ATOM 1761 C CA . MET A 1 218 ? -8.493 0.218 -12.493 1.00 56.91 218 MET A CA 1
ATOM 1762 C C . MET A 1 218 ? -8.167 0.022 -13.978 1.00 56.91 218 MET A C 1
ATOM 1764 O O . MET A 1 218 ? -8.767 -0.836 -14.635 1.00 56.91 218 MET A O 1
ATOM 1768 N N . GLU A 1 219 ? -7.237 0.822 -14.512 1.00 54.59 219 GLU A N 1
ATOM 1769 C CA . GLU A 1 219 ? -6.782 0.670 -15.896 1.00 54.59 219 GLU A CA 1
ATOM 1770 C C . GLU A 1 219 ? -6.332 -0.776 -16.107 1.00 54.59 219 GLU A C 1
ATOM 1772 O O . GLU A 1 219 ? -5.369 -1.253 -15.498 1.00 54.59 219 GLU A O 1
ATOM 1777 N N . ARG A 1 220 ? -7.079 -1.491 -16.953 1.00 47.62 220 ARG A N 1
ATOM 1778 C CA . ARG A 1 220 ? -6.664 -2.799 -17.436 1.00 47.62 220 ARG A CA 1
ATOM 1779 C C . ARG A 1 220 ? -5.440 -2.578 -18.299 1.00 47.62 220 ARG A C 1
ATOM 1781 O O . ARG A 1 220 ? -5.439 -1.703 -19.165 1.00 47.62 220 ARG A O 1
ATOM 1788 N N . ASP A 1 221 ? -4.432 -3.415 -18.118 1.00 40.19 221 ASP A N 1
ATOM 1789 C CA . ASP A 1 221 ? -3.449 -3.563 -19.172 1.00 40.19 221 ASP A CA 1
ATOM 1790 C C . ASP A 1 221 ? -4.193 -4.203 -20.354 1.00 40.19 221 ASP A C 1
ATOM 1792 O O . ASP A 1 221 ? -4.408 -5.410 -20.393 1.00 40.19 221 ASP A O 1
ATOM 1796 N N . ILE A 1 222 ? -4.609 -3.395 -21.334 1.00 38.16 222 ILE A N 1
ATOM 1797 C CA . ILE A 1 222 ? -5.048 -3.888 -22.657 1.00 38.16 222 ILE A CA 1
ATOM 1798 C C . ILE A 1 222 ? -3.895 -4.680 -23.323 1.00 38.16 222 ILE A C 1
ATOM 1800 O O . ILE A 1 222 ? -4.083 -5.376 -24.311 1.00 38.16 222 ILE A O 1
ATOM 1804 N N . ARG A 1 223 ? -2.691 -4.633 -22.736 1.00 37.78 223 ARG A N 1
ATOM 1805 C CA . ARG A 1 223 ? -1.474 -5.324 -23.158 1.00 37.78 223 ARG A CA 1
ATOM 1806 C C . ARG A 1 223 ? -1.106 -6.518 -22.277 1.00 37.78 223 ARG A C 1
ATOM 1808 O O . ARG A 1 223 ? 0.049 -6.913 -22.241 1.00 37.78 223 ARG A O 1
ATOM 1815 N N . GLY A 1 224 ? -2.086 -7.138 -21.622 1.00 33.41 224 GLY A N 1
ATOM 1816 C CA . GLY A 1 224 ? -1.967 -8.519 -21.146 1.00 33.41 224 GLY A CA 1
ATOM 1817 C C . GLY A 1 224 ? -2.072 -9.549 -22.279 1.00 33.41 224 GLY A C 1
ATOM 1818 O O . GLY A 1 224 ? -2.546 -10.655 -22.041 1.00 33.41 224 GLY A O 1
ATOM 1819 N N . GLY A 1 225 ? -1.696 -9.187 -23.514 1.00 30.88 225 GLY A N 1
ATOM 1820 C CA . GLY A 1 225 ? -1.429 -10.182 -24.542 1.00 30.88 225 GLY A CA 1
ATOM 1821 C C . GLY A 1 225 ? -0.328 -11.071 -23.994 1.00 30.88 225 GLY A C 1
ATOM 1822 O O . GLY A 1 225 ? 0.729 -10.562 -23.619 1.00 30.88 225 GLY A O 1
ATOM 1823 N N . ALA A 1 226 ? -0.629 -12.360 -23.852 1.00 30.75 226 ALA A N 1
ATOM 1824 C CA . ALA A 1 226 ? 0.323 -13.361 -23.420 1.00 30.75 226 ALA A CA 1
ATOM 1825 C C . ALA A 1 226 ? 1.658 -13.100 -24.122 1.00 30.75 226 ALA A C 1
ATOM 1827 O O . ALA A 1 226 ? 1.731 -13.095 -25.353 1.00 30.75 226 ALA A O 1
ATOM 1828 N N . VAL A 1 227 ? 2.702 -12.843 -23.335 1.00 35.41 227 VAL A N 1
ATOM 1829 C CA . VAL A 1 227 ? 4.055 -13.011 -23.838 1.00 35.41 227 VAL A CA 1
ATOM 1830 C C . VAL A 1 227 ? 4.115 -14.489 -24.189 1.00 35.41 227 VAL A C 1
ATOM 1832 O O . VAL A 1 227 ? 4.105 -15.336 -23.299 1.00 35.41 227 VAL A O 1
ATOM 1835 N N . VAL A 1 228 ? 4.105 -14.808 -25.482 1.00 32.94 228 VAL A N 1
ATOM 1836 C CA . VAL A 1 228 ? 4.649 -16.080 -25.943 1.00 32.94 228 VAL A CA 1
ATOM 1837 C C . VAL A 1 228 ? 6.136 -15.970 -25.636 1.00 32.94 228 VAL A C 1
ATOM 1839 O O . VAL A 1 228 ? 6.913 -15.479 -26.447 1.00 32.94 228 VAL A O 1
ATOM 1842 N N . VAL A 1 229 ? 6.511 -16.289 -24.397 1.00 34.62 229 VAL A N 1
ATOM 1843 C CA . VAL A 1 229 ? 7.896 -16.591 -24.066 1.00 34.62 229 VAL A CA 1
ATOM 1844 C C . VAL A 1 229 ? 8.081 -17.990 -24.647 1.00 34.62 229 VAL A C 1
ATOM 1846 O O . VAL A 1 229 ? 7.406 -18.903 -24.172 1.00 34.62 229 VAL A O 1
ATOM 1849 N N . PRO A 1 230 ? 8.864 -18.176 -25.721 1.00 31.31 230 PRO A N 1
ATOM 1850 C CA . PRO A 1 230 ? 9.104 -19.513 -26.251 1.00 31.31 230 PRO A CA 1
ATOM 1851 C C . PRO A 1 230 ? 9.730 -20.360 -25.141 1.00 31.31 230 PRO A C 1
ATOM 1853 O O . PRO A 1 230 ? 10.811 -19.998 -24.695 1.00 31.31 230 PRO A O 1
ATOM 1856 N N . ASP A 1 231 ? 9.024 -21.399 -24.673 1.00 34.06 231 ASP A N 1
ATOM 1857 C CA . ASP A 1 231 ? 9.439 -22.411 -23.680 1.00 34.06 231 ASP A CA 1
ATOM 1858 C C . ASP A 1 231 ? 10.698 -22.049 -22.871 1.00 34.06 231 ASP A C 1
ATOM 1860 O O . ASP A 1 231 ? 11.752 -22.682 -22.981 1.00 34.06 231 ASP A O 1
ATOM 1864 N N . VAL A 1 232 ? 10.613 -20.997 -22.051 1.00 39.38 232 VAL A N 1
ATOM 1865 C CA . VAL A 1 232 ? 11.679 -20.698 -21.096 1.00 39.38 232 VAL A CA 1
ATOM 1866 C C . VAL A 1 232 ? 11.281 -21.353 -19.789 1.00 39.38 232 VAL A C 1
ATOM 1868 O O . VAL A 1 232 ? 10.325 -20.932 -19.141 1.00 39.38 232 VAL A O 1
ATOM 1871 N N . ASP A 1 233 ? 12.018 -22.404 -19.436 1.00 35.53 233 ASP A N 1
ATOM 1872 C CA . ASP A 1 233 ? 11.927 -23.112 -18.163 1.00 35.53 233 ASP A CA 1
ATOM 1873 C C . ASP A 1 233 ? 11.692 -22.122 -16.997 1.00 35.53 233 ASP A C 1
ATOM 1875 O O . ASP A 1 233 ? 12.510 -21.209 -16.811 1.00 35.53 233 ASP A O 1
ATOM 1879 N N . PRO A 1 234 ? 10.604 -22.261 -16.210 1.00 36.34 234 PRO A N 1
ATOM 1880 C CA . PRO A 1 234 ? 10.328 -21.431 -15.037 1.00 36.34 234 PRO A CA 1
ATOM 1881 C C . PRO A 1 234 ? 11.501 -21.342 -14.047 1.00 36.34 234 PRO A C 1
ATOM 1883 O O . PRO A 1 234 ? 11.580 -20.382 -13.276 1.00 36.34 234 PRO A O 1
ATOM 1886 N N . GLU A 1 235 ? 12.444 -22.292 -14.074 1.00 38.62 235 GLU A N 1
ATOM 1887 C CA . GLU A 1 235 ? 13.690 -22.222 -13.305 1.00 38.62 235 GLU A CA 1
ATOM 1888 C C . GLU A 1 235 ? 14.590 -21.033 -13.683 1.00 38.62 235 GLU A C 1
ATOM 1890 O O . GLU A 1 235 ? 15.325 -20.536 -12.825 1.00 38.62 235 GLU A O 1
ATOM 1895 N N . ARG A 1 236 ? 14.501 -20.518 -14.918 1.00 37.53 236 ARG A N 1
ATOM 1896 C CA . ARG A 1 236 ? 15.338 -19.423 -15.449 1.00 37.53 236 ARG A CA 1
ATOM 1897 C C . ARG A 1 236 ? 14.816 -18.011 -15.149 1.00 37.53 236 ARG A C 1
ATOM 1899 O O . ARG A 1 236 ? 15.525 -17.045 -15.410 1.00 37.53 236 ARG A O 1
ATOM 1906 N N . LEU A 1 237 ? 13.618 -17.876 -14.571 1.00 37.59 237 LEU A N 1
ATOM 1907 C CA . LEU A 1 237 ? 13.009 -16.591 -14.175 1.00 37.59 237 LEU A CA 1
ATOM 1908 C C . LEU A 1 237 ? 13.257 -16.209 -12.702 1.00 37.59 237 LEU A C 1
ATOM 1910 O O . LEU A 1 237 ? 12.746 -15.195 -12.223 1.00 37.59 237 LEU A O 1
ATOM 1914 N N . ALA A 1 238 ? 14.043 -16.998 -11.965 1.00 38.88 238 ALA A N 1
ATOM 1915 C CA . ALA A 1 238 ? 14.447 -16.651 -10.609 1.00 38.88 238 ALA A CA 1
ATOM 1916 C C . ALA A 1 238 ? 15.452 -15.487 -10.640 1.00 38.88 238 ALA A C 1
ATOM 1918 O O . ALA A 1 238 ? 16.619 -15.674 -10.971 1.00 38.88 238 ALA A O 1
ATOM 1919 N N . VAL A 1 239 ? 15.005 -14.285 -10.265 1.00 44.34 239 VAL A N 1
ATOM 1920 C CA . VAL A 1 239 ? 15.904 -13.153 -9.998 1.00 44.34 239 VAL A CA 1
ATOM 1921 C C . VAL A 1 239 ? 16.876 -13.585 -8.896 1.00 44.34 239 VAL A C 1
ATOM 1923 O O . VAL A 1 239 ? 16.458 -13.888 -7.774 1.00 44.34 239 VAL A O 1
ATOM 1926 N N . GLY A 1 240 ? 18.163 -13.680 -9.234 1.00 54.03 240 GLY A N 1
ATOM 1927 C CA . GLY A 1 240 ? 19.200 -14.132 -8.311 1.00 54.03 240 GLY A CA 1
ATOM 1928 C C . GLY A 1 240 ? 19.214 -13.293 -7.030 1.00 54.03 240 GLY A C 1
ATOM 1929 O O . GLY A 1 240 ? 19.082 -12.072 -7.071 1.00 54.03 240 GLY A O 1
ATOM 1930 N N . GLY A 1 241 ? 19.374 -13.945 -5.872 1.00 61.34 241 GLY A N 1
ATOM 1931 C CA . GLY A 1 241 ? 19.671 -13.256 -4.608 1.00 61.34 241 GLY A CA 1
ATOM 1932 C C . GLY A 1 241 ? 18.841 -13.661 -3.396 1.00 61.34 241 GLY A C 1
ATOM 1933 O O . GLY A 1 241 ? 19.309 -13.489 -2.271 1.00 61.34 241 GLY A O 1
ATOM 1934 N N . ASN A 1 242 ? 17.650 -14.236 -3.583 1.00 69.50 242 ASN A N 1
ATOM 1935 C CA . ASN A 1 242 ? 16.776 -14.632 -2.468 1.00 69.50 242 ASN A CA 1
ATOM 1936 C C . ASN A 1 242 ? 16.880 -16.122 -2.088 1.00 69.50 242 ASN A C 1
ATOM 1938 O O . ASN A 1 242 ? 16.508 -16.506 -0.976 1.00 69.50 242 ASN A O 1
ATOM 1942 N N . ARG A 1 243 ? 17.401 -16.963 -2.988 1.00 84.06 243 ARG A N 1
ATOM 1943 C CA . ARG A 1 243 ? 17.551 -18.414 -2.830 1.00 84.06 243 ARG A CA 1
ATOM 1944 C C . ARG A 1 243 ? 18.893 -18.874 -3.373 1.00 84.06 243 ARG A C 1
ATOM 1946 O O . ARG A 1 243 ? 19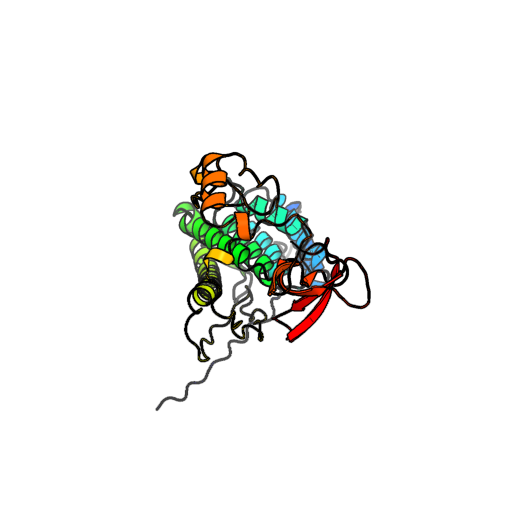.478 -18.237 -4.240 1.00 84.06 243 ARG A O 1
ATOM 1953 N N . CYS A 1 244 ? 19.390 -19.984 -2.836 1.00 88.44 244 CYS A N 1
ATOM 1954 C CA . CYS A 1 244 ? 20.604 -20.606 -3.343 1.00 88.44 244 CYS A CA 1
ATOM 1955 C C . CYS A 1 244 ? 20.358 -21.238 -4.723 1.00 88.44 244 CYS A C 1
ATOM 1957 O O . CYS A 1 244 ? 19.486 -22.093 -4.850 1.00 88.44 244 CYS A O 1
ATOM 1959 N N . ASP A 1 245 ? 21.190 -20.926 -5.715 1.00 86.50 245 ASP A N 1
ATOM 1960 C CA . ASP A 1 245 ? 21.081 -21.472 -7.078 1.00 86.50 245 ASP A CA 1
ATOM 1961 C C . ASP A 1 245 ? 21.419 -22.964 -7.184 1.00 86.50 245 ASP A C 1
ATOM 1963 O O . ASP A 1 245 ? 21.149 -23.588 -8.200 1.00 86.50 245 ASP A O 1
ATOM 1967 N N . ALA A 1 246 ? 21.976 -23.562 -6.126 1.00 90.81 246 ALA A N 1
ATOM 1968 C CA . ALA A 1 246 ? 22.248 -24.998 -6.075 1.00 90.81 246 ALA A CA 1
ATOM 1969 C C . ALA A 1 246 ? 21.182 -25.781 -5.297 1.00 90.81 246 ALA A C 1
ATOM 1971 O O . ALA A 1 246 ? 20.719 -26.815 -5.755 1.00 90.81 246 ALA A O 1
ATOM 1972 N N . CYS A 1 247 ? 20.808 -25.320 -4.096 1.00 90.69 247 CYS A N 1
ATOM 1973 C CA . CYS A 1 247 ? 19.915 -26.073 -3.201 1.00 90.69 247 CYS A CA 1
ATOM 1974 C C . CYS A 1 247 ? 18.529 -25.444 -3.010 1.00 90.69 247 CYS A C 1
ATOM 1976 O O . CYS A 1 247 ? 17.728 -25.971 -2.243 1.00 90.69 247 CYS A O 1
ATOM 1978 N N . ARG A 1 248 ? 18.260 -24.298 -3.651 1.00 87.50 248 ARG A N 1
ATOM 1979 C CA . ARG A 1 248 ? 16.972 -23.572 -3.699 1.00 87.50 248 ARG A CA 1
ATOM 1980 C C . ARG A 1 248 ? 16.412 -23.066 -2.361 1.00 87.50 248 ARG A C 1
ATOM 1982 O O . ARG A 1 248 ? 15.406 -22.352 -2.339 1.00 87.50 248 ARG A O 1
ATOM 1989 N N . ARG A 1 249 ? 17.081 -23.352 -1.242 1.00 88.19 249 ARG A N 1
ATOM 1990 C CA . ARG A 1 249 ? 16.735 -22.823 0.086 1.00 88.19 249 ARG A CA 1
ATOM 1991 C C . ARG A 1 249 ? 17.011 -21.322 0.180 1.00 88.19 249 ARG A C 1
ATOM 1993 O O . ARG A 1 249 ? 18.010 -20.836 -0.361 1.00 88.19 249 ARG A O 1
ATOM 2000 N N . GLY A 1 250 ? 16.104 -20.609 0.845 1.00 83.69 250 GLY A N 1
ATOM 2001 C CA . GLY A 1 250 ? 16.183 -19.169 1.068 1.00 83.69 250 GLY A CA 1
ATOM 2002 C C . GLY A 1 250 ? 17.037 -18.786 2.275 1.00 83.69 250 GLY A C 1
ATOM 2003 O O . GLY A 1 250 ? 17.472 -19.634 3.054 1.00 83.69 250 GLY A O 1
ATOM 2004 N N . ILE A 1 251 ? 17.265 -17.482 2.436 1.00 81.25 251 ILE A N 1
ATOM 2005 C CA . ILE A 1 251 ? 18.017 -16.912 3.568 1.00 81.25 251 ILE A CA 1
ATOM 2006 C C . ILE A 1 251 ? 17.354 -17.266 4.911 1.00 81.25 251 ILE A C 1
ATOM 2008 O O . ILE A 1 251 ? 18.058 -17.665 5.841 1.00 81.25 251 ILE A O 1
ATOM 2012 N N . ASP A 1 252 ? 16.020 -17.209 4.978 1.00 81.00 252 ASP A N 1
ATOM 2013 C CA . ASP A 1 252 ? 15.242 -17.550 6.176 1.00 81.00 252 ASP A CA 1
ATOM 2014 C C . ASP A 1 252 ? 15.341 -19.043 6.527 1.00 81.00 252 ASP A C 1
ATOM 2016 O O . ASP A 1 252 ? 15.606 -19.391 7.679 1.00 81.00 252 ASP A O 1
ATOM 2020 N N . ASP A 1 253 ? 15.224 -19.924 5.524 1.00 85.06 253 ASP A N 1
ATOM 2021 C CA . ASP A 1 253 ? 15.331 -21.385 5.686 1.00 85.06 253 ASP A CA 1
ATOM 2022 C C . ASP A 1 253 ? 16.701 -21.797 6.245 1.00 85.06 253 ASP A C 1
ATOM 2024 O O . ASP A 1 253 ? 16.835 -22.768 6.991 1.00 85.06 253 ASP A O 1
ATOM 2028 N N . LEU A 1 254 ? 17.738 -21.056 5.856 1.00 82.69 254 LEU A N 1
ATOM 2029 C CA . LEU A 1 254 ? 19.132 -21.329 6.189 1.00 82.69 254 LEU A CA 1
ATOM 2030 C C . LEU A 1 254 ? 19.641 -20.514 7.382 1.00 82.69 254 LEU A C 1
ATOM 2032 O O . LEU A 1 254 ? 20.785 -20.709 7.794 1.00 82.69 254 LEU A O 1
ATOM 2036 N N . LYS A 1 255 ? 18.823 -19.600 7.922 1.00 87.38 255 LYS A N 1
ATOM 2037 C CA . LYS A 1 255 ? 19.196 -18.642 8.978 1.00 87.38 255 LYS A CA 1
ATOM 2038 C C . LYS A 1 255 ? 20.494 -17.885 8.662 1.00 87.38 255 LYS A C 1
ATOM 2040 O O . LYS A 1 255 ? 21.322 -17.645 9.542 1.00 87.38 255 LYS A O 1
ATOM 2045 N N . LEU A 1 256 ? 20.693 -17.533 7.393 1.00 80.31 256 LEU A N 1
ATOM 2046 C CA . LEU A 1 256 ? 21.858 -16.770 6.944 1.00 80.31 256 LEU A CA 1
ATOM 2047 C C . LEU A 1 256 ? 21.566 -15.270 7.003 1.00 80.31 256 LEU A C 1
ATOM 2049 O O . LEU A 1 256 ? 20.420 -14.846 7.031 1.00 80.31 256 LEU A O 1
ATOM 2053 N N . ARG A 1 257 ? 22.615 -14.441 7.009 1.00 80.31 257 ARG A N 1
ATOM 2054 C CA . ARG A 1 257 ? 22.452 -12.988 6.815 1.00 80.31 257 ARG A CA 1
ATOM 2055 C C . ARG A 1 257 ? 22.373 -12.611 5.336 1.00 80.31 257 ARG A C 1
ATOM 2057 O O . ARG A 1 257 ? 21.691 -11.660 4.985 1.00 80.31 257 ARG A O 1
ATOM 2064 N N . ALA A 1 258 ? 23.093 -13.344 4.486 1.00 82.56 258 ALA A N 1
ATOM 2065 C CA . ALA A 1 258 ? 23.129 -13.161 3.040 1.00 82.56 258 ALA A CA 1
ATOM 2066 C C . ALA A 1 258 ? 23.666 -14.428 2.355 1.00 82.56 258 ALA A C 1
ATOM 2068 O O . ALA A 1 258 ? 24.396 -15.212 2.968 1.00 82.56 258 ALA A O 1
ATOM 2069 N N . LEU A 1 259 ? 23.340 -14.602 1.073 1.00 88.56 259 LEU A N 1
ATOM 2070 C CA . LEU A 1 259 ? 23.954 -15.616 0.214 1.00 88.56 259 LEU A CA 1
ATOM 2071 C C . LEU A 1 259 ? 25.277 -15.104 -0.372 1.00 88.56 259 LEU A C 1
ATOM 2073 O O . LEU A 1 259 ? 25.451 -13.911 -0.624 1.00 88.56 259 LEU A O 1
ATOM 2077 N N . LYS A 1 260 ? 26.215 -16.020 -0.610 1.00 89.81 260 LYS A N 1
ATOM 2078 C CA . LYS A 1 260 ? 27.517 -15.739 -1.222 1.00 89.81 260 LYS A CA 1
ATOM 2079 C C . LYS A 1 260 ? 27.364 -15.633 -2.733 1.00 89.81 260 LYS A C 1
ATOM 2081 O O . LYS A 1 260 ? 26.755 -16.504 -3.341 1.00 89.81 260 LYS A O 1
ATOM 2086 N N . ARG A 1 261 ? 27.952 -14.613 -3.351 1.00 90.56 261 ARG A N 1
ATOM 2087 C CA . ARG A 1 261 ? 27.937 -14.457 -4.812 1.00 90.56 261 ARG A CA 1
ATOM 2088 C C . ARG A 1 261 ? 29.052 -15.266 -5.466 1.00 90.56 261 ARG A C 1
ATOM 2090 O O . ARG A 1 261 ? 30.127 -15.427 -4.889 1.00 90.56 261 ARG A O 1
ATOM 2097 N N . CYS A 1 262 ? 28.825 -15.725 -6.692 1.00 91.19 262 CYS A N 1
ATOM 2098 C CA . CYS A 1 262 ? 29.892 -16.252 -7.533 1.00 91.19 262 CYS A CA 1
ATOM 2099 C C . CYS A 1 262 ? 30.973 -15.179 -7.719 1.00 91.19 262 CYS A C 1
ATOM 2101 O O . CYS A 1 262 ? 30.678 -14.082 -8.186 1.00 91.19 262 CYS A O 1
ATOM 2103 N N . GLY A 1 263 ? 32.229 -15.499 -7.405 1.00 87.25 263 GLY A N 1
ATOM 2104 C CA . GLY A 1 263 ? 33.332 -14.538 -7.522 1.00 87.25 263 GLY A CA 1
ATOM 2105 C C . GLY A 1 263 ? 33.607 -14.061 -8.955 1.00 87.25 263 GLY A C 1
ATOM 2106 O O . GLY A 1 263 ? 34.207 -13.007 -9.129 1.00 87.25 263 GLY A O 1
ATOM 2107 N N . ARG A 1 264 ? 33.158 -14.811 -9.974 1.00 88.00 264 ARG A N 1
ATOM 2108 C CA . ARG A 1 264 ? 33.362 -14.476 -11.391 1.00 88.00 264 ARG A CA 1
ATOM 2109 C C . ARG A 1 264 ? 32.205 -13.673 -11.983 1.00 88.00 264 ARG A C 1
ATOM 2111 O O . ARG A 1 264 ? 32.444 -12.572 -12.463 1.00 88.00 264 ARG A O 1
ATOM 2118 N N . CYS A 1 265 ? 30.982 -14.211 -11.968 1.00 85.12 265 CYS A N 1
ATOM 2119 C CA . CYS A 1 265 ? 29.835 -13.533 -12.582 1.00 85.12 265 CYS A CA 1
ATOM 2120 C C . CYS A 1 265 ? 29.099 -12.579 -11.651 1.00 85.12 265 CYS A C 1
ATOM 2122 O O . CYS A 1 265 ? 28.393 -11.708 -12.127 1.00 85.12 265 CYS A O 1
ATOM 2124 N N . GLN A 1 266 ? 29.207 -12.757 -10.334 1.00 85.44 26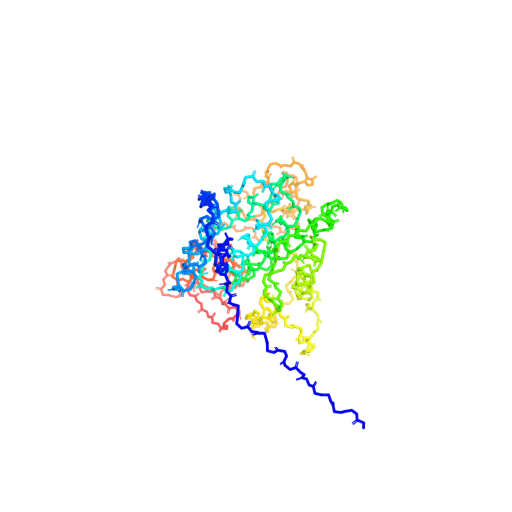6 GLN A N 1
ATOM 2125 C CA . GLN A 1 266 ? 28.421 -12.045 -9.319 1.00 85.44 266 GLN A CA 1
ATOM 2126 C C . GLN A 1 266 ? 26.886 -12.158 -9.426 1.00 85.44 266 GLN A C 1
ATOM 2128 O O . GLN A 1 266 ? 26.201 -11.637 -8.551 1.00 85.44 266 GLN A O 1
ATOM 2133 N N . MET A 1 267 ? 26.361 -12.880 -10.422 1.00 78.31 267 MET A N 1
ATOM 2134 C CA . MET A 1 267 ? 24.926 -13.046 -10.688 1.00 78.31 267 MET A CA 1
ATOM 2135 C C . MET A 1 267 ? 24.319 -14.297 -10.039 1.00 78.31 267 MET A C 1
ATOM 2137 O O . MET A 1 267 ? 23.118 -14.338 -9.805 1.00 78.31 267 MET A O 1
ATOM 2141 N N . ALA A 1 268 ? 25.138 -15.306 -9.722 1.00 86.31 268 ALA A N 1
ATOM 2142 C CA . ALA A 1 268 ? 24.693 -16.513 -9.025 1.00 86.31 268 ALA A CA 1
ATOM 2143 C C . ALA A 1 268 ? 24.994 -16.444 -7.519 1.00 86.31 268 ALA A C 1
ATOM 2145 O O . ALA A 1 268 ? 26.055 -15.954 -7.113 1.00 86.31 268 ALA A O 1
ATOM 2146 N N . PHE A 1 269 ? 24.086 -16.967 -6.699 1.00 90.69 269 PHE A N 1
ATOM 2147 C CA . PHE A 1 269 ? 24.046 -16.884 -5.247 1.00 90.69 269 PHE A CA 1
ATOM 2148 C C . PHE A 1 269 ? 24.011 -18.272 -4.600 1.00 90.69 269 PHE A C 1
ATOM 2150 O O . PHE A 1 269 ? 23.202 -19.140 -4.921 1.00 90.69 269 PHE A O 1
ATOM 2157 N N . TYR A 1 270 ? 24.866 -18.485 -3.605 1.00 92.44 270 TYR A N 1
ATOM 2158 C CA . TYR A 1 270 ? 25.068 -19.777 -2.964 1.00 92.44 270 TYR A CA 1
ATOM 2159 C C . TYR A 1 270 ? 25.079 -19.650 -1.447 1.00 92.44 270 TYR A C 1
ATOM 2161 O O . TYR A 1 270 ? 25.663 -18.726 -0.886 1.00 92.44 270 TYR A O 1
ATOM 2169 N N . CYS A 1 271 ? 24.482 -20.614 -0.750 1.00 93.88 271 CYS A N 1
ATOM 2170 C CA . CYS A 1 271 ? 24.559 -20.644 0.710 1.00 93.88 271 CYS A CA 1
ATOM 2171 C C . CYS A 1 271 ? 25.946 -21.063 1.217 1.00 93.88 271 CYS A C 1
ATOM 2173 O O . CYS A 1 271 ? 26.327 -20.722 2.334 1.00 93.88 271 CYS A O 1
ATOM 2175 N N . SER A 1 272 ? 26.715 -21.792 0.403 1.00 94.06 272 SER A N 1
ATOM 2176 C CA . SER A 1 272 ? 28.031 -22.304 0.779 1.00 94.06 272 SER A CA 1
ATOM 2177 C C . SER A 1 272 ? 28.942 -22.540 -0.432 1.00 94.06 272 SER A C 1
ATOM 2179 O O . SER A 1 272 ? 28.491 -22.544 -1.581 1.00 94.06 272 SER A O 1
ATOM 2181 N N . SER A 1 273 ? 30.235 -22.748 -0.167 1.00 93.81 273 SER A N 1
ATOM 2182 C CA . SER A 1 273 ? 31.240 -23.117 -1.174 1.00 93.81 273 SER A CA 1
ATOM 2183 C C . SER A 1 273 ? 30.922 -24.450 -1.849 1.00 93.81 273 SER A C 1
ATOM 2185 O O . SER A 1 273 ? 31.231 -24.645 -3.022 1.00 93.81 273 SER A O 1
ATOM 2187 N N . GLU A 1 274 ? 30.288 -25.367 -1.126 1.00 95.88 274 GLU A N 1
ATOM 2188 C CA . GLU A 1 274 ? 29.892 -26.687 -1.616 1.00 95.88 274 GLU A CA 1
ATOM 2189 C C . GLU A 1 274 ? 28.755 -26.545 -2.628 1.00 95.88 274 GLU A C 1
ATOM 2191 O O . GLU A 1 274 ? 28.829 -27.116 -3.713 1.00 95.88 274 GLU A O 1
ATOM 2196 N N . CYS A 1 275 ? 27.757 -25.708 -2.323 1.00 95.56 275 CYS A N 1
ATOM 2197 C CA . CYS A 1 275 ? 26.682 -25.374 -3.256 1.00 95.56 275 CYS A CA 1
ATOM 2198 C C . CYS A 1 275 ? 27.214 -24.695 -4.523 1.00 95.56 275 CYS A C 1
ATOM 2200 O O . CYS A 1 275 ? 26.826 -25.075 -5.624 1.00 95.56 275 CYS A O 1
ATOM 2202 N N . GLN A 1 276 ? 28.163 -23.766 -4.386 1.00 94.62 276 GLN A N 1
ATOM 2203 C CA . GLN A 1 276 ? 28.817 -23.147 -5.538 1.00 94.62 276 GLN A CA 1
ATOM 2204 C C . GLN A 1 276 ? 29.554 -24.178 -6.406 1.00 94.62 276 GLN A C 1
ATOM 2206 O O . GLN A 1 276 ? 29.390 -24.182 -7.622 1.00 94.62 276 GLN A O 1
ATOM 2211 N N . LYS A 1 277 ? 30.350 -25.074 -5.804 1.00 94.69 277 LYS A N 1
ATOM 2212 C CA . LYS A 1 277 ? 31.065 -26.140 -6.533 1.00 94.69 277 LYS A CA 1
ATOM 2213 C C . LYS A 1 277 ? 30.103 -27.123 -7.203 1.00 94.69 277 LYS A C 1
ATOM 2215 O O . LYS A 1 277 ? 30.389 -27.593 -8.302 1.00 94.69 277 LYS A O 1
ATOM 2220 N N . SER A 1 278 ? 28.984 -27.430 -6.549 1.00 92.75 278 SER A N 1
ATOM 2221 C CA . SER A 1 278 ? 27.938 -28.295 -7.094 1.00 92.75 278 SER A CA 1
ATOM 2222 C C . SER A 1 278 ? 27.309 -27.670 -8.341 1.00 92.75 278 SER A C 1
ATOM 2224 O O . SER A 1 278 ? 27.384 -28.254 -9.419 1.00 92.75 278 SER A O 1
ATOM 2226 N N . ALA A 1 279 ? 26.816 -26.431 -8.234 1.00 89.38 279 ALA A N 1
ATOM 2227 C CA . ALA A 1 279 ? 26.248 -25.699 -9.366 1.00 89.38 279 ALA A CA 1
ATOM 2228 C C . ALA A 1 279 ? 27.266 -25.485 -10.498 1.00 89.38 279 ALA A C 1
ATOM 2230 O O . ALA A 1 279 ? 26.923 -25.593 -11.673 1.00 89.38 279 ALA A O 1
ATOM 2231 N N . TRP A 1 280 ? 28.540 -25.247 -10.156 1.00 93.19 280 TRP A N 1
ATOM 2232 C CA . TRP A 1 280 ? 29.629 -25.147 -11.131 1.00 93.19 280 TRP A CA 1
ATOM 2233 C C . TRP A 1 280 ? 29.737 -26.399 -12.007 1.00 93.19 280 TRP A C 1
ATOM 2235 O O . TRP A 1 280 ? 29.842 -26.287 -13.228 1.00 93.19 280 TRP A O 1
ATOM 2245 N N . ARG A 1 281 ? 29.677 -27.589 -11.397 1.00 91.81 281 ARG A N 1
ATOM 2246 C CA . ARG A 1 281 ? 29.711 -28.873 -12.116 1.00 91.81 281 ARG A CA 1
ATOM 2247 C C . ARG A 1 281 ? 28.417 -29.156 -12.873 1.00 91.81 281 ARG A C 1
ATOM 2249 O O . ARG A 1 281 ? 28.491 -29.743 -13.943 1.00 91.81 281 ARG A O 1
ATOM 2256 N N . ALA A 1 282 ? 27.281 -28.714 -12.338 1.00 86.81 282 ALA A N 1
ATOM 2257 C CA . ALA A 1 282 ? 25.955 -28.913 -12.922 1.00 86.81 282 ALA A CA 1
ATOM 2258 C C . ALA A 1 282 ? 25.664 -28.039 -14.157 1.00 86.81 282 ALA A C 1
ATOM 2260 O O . ALA A 1 282 ? 24.603 -28.180 -14.749 1.00 86.81 282 ALA A O 1
ATOM 2261 N N . GLY A 1 283 ? 26.578 -27.143 -14.546 1.00 85.94 283 GLY A N 1
ATOM 2262 C CA . GLY A 1 283 ? 26.454 -26.359 -15.782 1.00 85.94 283 GLY A CA 1
ATOM 2263 C C . GLY A 1 283 ? 26.670 -24.860 -15.606 1.00 85.94 283 GLY A C 1
ATOM 2264 O O . GLY A 1 283 ? 26.864 -24.158 -16.592 1.00 85.94 283 GLY A O 1
ATOM 2265 N N . HIS A 1 284 ? 26.754 -24.339 -14.372 1.00 88.44 284 HIS A N 1
ATOM 2266 C CA . HIS A 1 284 ? 26.997 -22.902 -14.180 1.00 88.44 284 HIS A CA 1
ATOM 2267 C C . HIS A 1 284 ? 28.299 -22.440 -14.850 1.00 88.44 284 HIS A C 1
ATOM 2269 O O . HIS A 1 284 ? 28.359 -21.324 -15.351 1.00 88.44 284 HIS A O 1
ATOM 2275 N N . LYS A 1 285 ? 29.325 -23.300 -14.921 1.00 89.81 285 LYS A N 1
ATOM 2276 C CA . LYS A 1 285 ? 30.597 -22.993 -15.596 1.00 89.81 285 LYS A CA 1
ATOM 2277 C C . LYS A 1 285 ? 30.434 -22.567 -17.064 1.00 89.81 285 LYS A C 1
ATOM 2279 O O . LYS A 1 285 ? 31.265 -21.806 -17.547 1.00 89.81 285 LYS A O 1
ATOM 2284 N N . GLU A 1 286 ? 29.396 -23.055 -17.743 1.00 83.56 286 GLU A N 1
ATOM 2285 C CA . GLU A 1 286 ? 29.139 -22.820 -19.172 1.00 83.56 286 GLU A CA 1
ATOM 2286 C C . GLU A 1 286 ? 28.459 -21.467 -19.391 1.00 83.56 286 GLU A C 1
ATOM 2288 O O . GLU A 1 286 ? 28.770 -20.770 -20.348 1.00 83.56 286 GLU A O 1
ATOM 2293 N N . ALA A 1 287 ? 27.615 -21.048 -18.444 1.00 80.00 287 ALA A N 1
ATOM 2294 C CA . ALA A 1 287 ? 26.927 -19.757 -18.471 1.00 80.00 287 ALA A CA 1
ATOM 2295 C C . ALA A 1 287 ? 27.638 -18.653 -17.654 1.00 80.00 287 ALA A C 1
ATOM 2297 O O . ALA A 1 287 ? 27.196 -17.506 -17.627 1.00 80.00 287 ALA A O 1
ATOM 2298 N N . CYS A 1 288 ? 28.725 -18.963 -16.934 1.00 86.75 288 CYS A N 1
ATOM 2299 C CA . CYS A 1 288 ? 29.384 -18.010 -16.036 1.00 86.75 288 CYS A CA 1
ATOM 2300 C C . CYS A 1 288 ? 30.264 -17.001 -16.798 1.00 86.75 288 CYS A C 1
ATOM 2302 O O . CYS A 1 288 ? 31.449 -17.245 -17.060 1.00 86.75 288 CYS A O 1
ATOM 2304 N N . ARG A 1 289 ? 29.707 -15.818 -17.072 1.00 86.44 289 ARG A N 1
ATOM 2305 C CA . ARG A 1 289 ? 30.391 -14.679 -17.712 1.00 86.44 289 ARG A CA 1
ATOM 2306 C C . ARG A 1 289 ? 30.669 -13.553 -16.708 1.00 86.44 289 ARG A C 1
ATOM 2308 O O . ARG A 1 289 ? 30.058 -13.519 -15.645 1.00 86.44 289 ARG A O 1
ATOM 2315 N N . LYS A 1 290 ? 31.636 -12.665 -16.973 1.00 85.38 290 LYS A N 1
ATOM 2316 C CA . LYS A 1 290 ? 31.888 -11.508 -16.082 1.00 85.38 290 LYS A CA 1
ATOM 2317 C C . LYS A 1 290 ? 30.725 -10.504 -16.185 1.00 85.38 290 LYS A C 1
ATOM 2319 O O . LYS A 1 290 ? 30.138 -10.412 -17.260 1.00 85.38 290 LYS A O 1
ATOM 2324 N N . PRO A 1 291 ? 30.428 -9.711 -15.137 1.00 78.81 291 PRO A N 1
ATOM 2325 C CA . PRO A 1 291 ? 29.455 -8.626 -15.243 1.00 78.81 291 PRO A CA 1
ATOM 2326 C C . PRO A 1 291 ? 29.733 -7.738 -16.462 1.00 78.81 291 PRO A C 1
ATOM 2328 O O . PRO A 1 291 ? 30.874 -7.325 -16.677 1.00 78.81 291 PRO A O 1
ATOM 2331 N N . GLY A 1 292 ? 28.701 -7.466 -17.259 1.00 75.62 292 GLY A N 1
ATOM 2332 C CA . GLY A 1 292 ? 28.809 -6.672 -18.486 1.00 75.62 292 GLY A CA 1
ATOM 2333 C C . GLY A 1 292 ? 29.209 -7.452 -19.746 1.00 75.62 292 GLY A C 1
ATOM 2334 O O . GLY A 1 292 ? 29.271 -6.851 -20.816 1.00 75.62 292 GLY A O 1
ATOM 2335 N N . GLN A 1 293 ? 29.475 -8.760 -19.649 1.00 83.19 293 GLN A N 1
ATOM 2336 C CA . GLN A 1 293 ? 29.627 -9.637 -20.813 1.00 83.19 293 GLN A CA 1
ATOM 2337 C C . GLN A 1 293 ? 28.282 -10.276 -21.151 1.00 83.19 293 GLN A C 1
ATOM 2339 O O . GLN A 1 293 ? 27.814 -11.149 -20.421 1.00 83.19 293 GLN A O 1
ATOM 2344 N N . PHE A 1 294 ? 27.704 -9.848 -22.269 1.00 83.81 294 PHE A N 1
ATOM 2345 C CA . PHE A 1 294 ? 26.434 -10.346 -22.784 1.00 83.81 294 PHE A CA 1
ATOM 2346 C C . PHE A 1 294 ? 26.644 -11.007 -24.148 1.00 83.81 294 PHE A C 1
ATOM 2348 O O . PHE A 1 294 ? 27.570 -10.654 -24.880 1.00 83.81 294 PHE A O 1
ATOM 2355 N N . GLU A 1 295 ? 25.782 -11.952 -24.495 1.00 85.44 295 GLU A N 1
ATOM 2356 C CA . GLU A 1 295 ? 25.704 -12.572 -25.816 1.00 85.44 295 GLU A CA 1
ATOM 2357 C C . GLU A 1 295 ? 24.303 -12.364 -26.414 1.00 85.44 295 GLU A C 1
ATOM 2359 O O . GLU A 1 295 ? 23.318 -12.276 -25.671 1.00 85.44 295 GLU A O 1
ATOM 2364 N N . PRO A 1 296 ? 24.177 -12.276 -27.752 1.00 86.19 296 PRO A N 1
ATOM 2365 C CA . PRO A 1 296 ? 22.880 -12.328 -28.416 1.00 86.19 296 PRO A CA 1
ATOM 2366 C C . PRO A 1 296 ? 22.045 -13.511 -27.917 1.00 86.19 296 PRO A C 1
ATOM 2368 O O . PRO A 1 296 ? 22.506 -14.650 -27.894 1.00 86.19 296 PRO A O 1
ATOM 2371 N N . GLY A 1 297 ? 20.809 -13.234 -27.518 1.00 79.81 297 GLY A N 1
ATOM 2372 C CA . GLY A 1 297 ? 19.887 -14.202 -26.937 1.00 79.81 297 GLY A CA 1
ATOM 2373 C C . GLY A 1 297 ? 19.798 -14.167 -25.409 1.00 79.81 297 GLY A C 1
ATOM 2374 O O . GLY A 1 297 ? 18.814 -14.685 -24.871 1.00 79.81 297 GLY A O 1
ATOM 2375 N N . ASP A 1 298 ? 20.748 -13.531 -24.713 1.00 82.25 298 ASP A N 1
ATOM 2376 C CA . ASP A 1 298 ? 20.710 -13.391 -23.253 1.00 82.25 298 ASP A CA 1
ATOM 2377 C C . ASP A 1 298 ? 19.460 -12.622 -22.803 1.00 82.25 298 ASP A C 1
ATOM 2379 O O . ASP A 1 298 ? 19.059 -11.639 -23.426 1.00 82.25 298 ASP A O 1
ATOM 2383 N N . HIS A 1 299 ? 18.856 -13.051 -21.693 1.00 80.81 299 HIS A N 1
ATOM 2384 C CA . HIS A 1 299 ? 17.744 -12.347 -21.056 1.00 80.81 299 HIS A CA 1
ATOM 2385 C C . HIS A 1 299 ? 18.270 -11.564 -19.862 1.00 80.81 299 HIS A C 1
ATOM 2387 O O . HIS A 1 299 ? 18.888 -12.133 -18.965 1.00 80.81 299 HIS A O 1
ATOM 2393 N N . VAL A 1 300 ? 18.023 -10.262 -19.865 1.00 80.31 300 VAL A N 1
ATOM 2394 C CA . VAL A 1 300 ? 18.637 -9.313 -18.939 1.00 80.31 300 VAL A CA 1
ATOM 2395 C C . VAL A 1 300 ? 17.606 -8.324 -18.417 1.00 80.31 300 VAL A C 1
ATOM 2397 O O . VAL A 1 300 ? 16.622 -8.023 -19.094 1.00 80.31 300 VAL A O 1
ATOM 2400 N N . MET A 1 301 ? 17.819 -7.800 -17.216 1.00 80.94 301 MET A N 1
ATOM 2401 C CA . MET A 1 301 ? 16.945 -6.812 -16.598 1.00 80.94 301 MET A CA 1
ATOM 2402 C C . MET A 1 301 ? 17.460 -5.395 -16.842 1.00 80.94 301 MET A C 1
ATOM 2404 O O . MET A 1 301 ? 18.628 -5.082 -16.616 1.00 80.94 301 MET A O 1
ATOM 2408 N N . LEU A 1 302 ? 16.571 -4.499 -17.262 1.00 80.44 302 LEU A N 1
ATOM 2409 C CA . LEU A 1 302 ? 16.893 -3.082 -17.392 1.00 80.44 302 LEU A CA 1
ATOM 2410 C C . LEU A 1 302 ? 16.911 -2.395 -16.024 1.00 80.44 302 LEU A C 1
ATOM 2412 O O . LEU A 1 302 ? 16.013 -2.584 -15.207 1.00 80.44 302 LEU A O 1
ATOM 2416 N N . LYS A 1 303 ? 17.902 -1.536 -15.779 1.00 80.38 303 LYS A N 1
ATOM 2417 C CA . LYS A 1 303 ? 18.010 -0.751 -14.541 1.00 80.38 303 LYS A CA 1
ATOM 2418 C C . LYS A 1 303 ? 18.649 0.613 -14.758 1.00 80.38 303 LYS A C 1
ATOM 2420 O O . LYS A 1 303 ? 19.443 0.815 -15.670 1.00 80.38 303 LYS A O 1
ATOM 2425 N N . GLY A 1 304 ? 18.362 1.564 -13.870 1.00 76.19 304 GLY A N 1
ATOM 2426 C CA . GLY A 1 304 ? 19.036 2.868 -13.849 1.00 76.19 304 GLY A CA 1
ATOM 2427 C C . GLY A 1 304 ? 18.802 3.752 -15.083 1.00 76.19 304 GLY A C 1
ATOM 2428 O O . GLY A 1 304 ? 19.561 4.698 -15.305 1.00 76.19 304 GLY A O 1
ATOM 2429 N N . LEU A 1 305 ? 17.776 3.474 -15.893 1.00 78.69 305 LEU A N 1
ATOM 2430 C CA . LEU A 1 305 ? 17.382 4.318 -17.018 1.00 78.69 305 LEU A CA 1
ATOM 2431 C C . LEU A 1 305 ? 16.767 5.619 -16.491 1.00 78.69 305 LEU A C 1
ATOM 2433 O O . LEU A 1 305 ? 15.766 5.593 -15.777 1.00 78.69 305 LEU A O 1
ATOM 2437 N N . LYS A 1 306 ? 17.362 6.763 -16.851 1.00 76.31 306 LYS A N 1
ATOM 2438 C CA . LYS A 1 306 ? 16.903 8.093 -16.408 1.00 76.31 306 LYS A CA 1
ATOM 2439 C C . LYS A 1 306 ? 15.757 8.640 -17.261 1.00 76.31 306 LYS A C 1
ATOM 2441 O O . LYS A 1 306 ? 14.772 9.127 -16.725 1.00 76.31 306 LYS A O 1
ATOM 2446 N N . SER A 1 307 ? 15.877 8.552 -18.587 1.00 67.81 307 SER A N 1
ATOM 2447 C CA . SER A 1 307 ? 14.893 9.101 -19.535 1.00 67.81 307 SER A CA 1
ATOM 2448 C C . SER A 1 307 ? 13.682 8.196 -19.755 1.00 67.81 307 SER A C 1
ATOM 2450 O O . SER A 1 307 ? 12.626 8.662 -20.169 1.00 67.81 307 SER A O 1
ATOM 2452 N N . LYS A 1 308 ? 13.834 6.897 -19.494 1.00 75.62 308 LYS A N 1
ATOM 2453 C CA . LYS A 1 308 ? 12.795 5.876 -19.669 1.00 75.62 308 LYS A CA 1
ATOM 2454 C C . LYS A 1 308 ? 12.750 4.965 -18.451 1.00 75.62 308 LYS A C 1
ATOM 2456 O O . LYS A 1 308 ? 12.855 3.749 -18.555 1.00 75.62 308 LYS A O 1
ATOM 2461 N N . SER A 1 309 ? 12.634 5.589 -17.282 1.00 74.69 309 SER A N 1
ATOM 2462 C CA . SER A 1 309 ? 12.639 4.905 -15.988 1.00 74.69 309 SER A CA 1
ATOM 2463 C C . SER A 1 309 ? 11.530 3.864 -15.843 1.00 74.69 309 SER A C 1
ATOM 2465 O O . SER A 1 309 ? 11.704 2.912 -15.092 1.00 74.69 309 SER A O 1
ATOM 2467 N N . ILE A 1 310 ? 10.442 3.996 -16.610 1.00 66.69 310 ILE A N 1
ATOM 2468 C CA . ILE A 1 310 ? 9.339 3.026 -16.682 1.00 66.69 310 ILE A CA 1
ATOM 2469 C C . ILE A 1 310 ? 9.773 1.624 -17.140 1.00 66.69 310 ILE A C 1
ATOM 2471 O O . ILE A 1 310 ? 9.066 0.659 -16.871 1.00 66.69 310 ILE A O 1
ATOM 2475 N N . TRP A 1 311 ? 10.918 1.503 -17.818 1.00 71.81 311 TRP A N 1
ATOM 2476 C CA . TRP A 1 311 ? 11.473 0.216 -18.240 1.00 71.81 311 TRP A CA 1
ATOM 2477 C C . TRP A 1 311 ? 12.405 -0.414 -17.210 1.00 71.81 311 TRP A C 1
ATOM 2479 O O . TRP A 1 311 ? 12.830 -1.548 -17.398 1.00 71.81 311 TRP A O 1
ATOM 2489 N N . ASN A 1 312 ? 12.752 0.288 -16.129 1.00 69.69 312 ASN A N 1
ATOM 2490 C CA . ASN A 1 312 ? 13.539 -0.327 -15.066 1.00 69.69 312 ASN A CA 1
ATOM 2491 C C . ASN A 1 312 ? 12.746 -1.498 -14.458 1.00 69.69 312 ASN A C 1
ATOM 2493 O O . ASN A 1 312 ? 11.556 -1.366 -14.183 1.00 69.69 312 ASN A O 1
ATOM 2497 N N . GLY A 1 313 ? 13.402 -2.643 -14.277 1.00 64.69 313 GLY A N 1
ATOM 2498 C CA . GLY A 1 313 ? 12.788 -3.904 -13.860 1.00 64.69 313 GLY A CA 1
ATOM 2499 C C . GLY A 1 313 ? 12.264 -4.771 -15.011 1.00 64.69 313 GLY A C 1
ATOM 2500 O O . GLY A 1 313 ? 11.852 -5.902 -14.768 1.00 64.69 313 GLY A O 1
ATOM 2501 N N . TRP A 1 314 ? 12.276 -4.290 -16.261 1.00 74.31 314 TRP A N 1
ATOM 2502 C CA . TRP A 1 314 ? 11.828 -5.092 -17.403 1.00 74.31 314 TRP A CA 1
ATOM 2503 C C . TRP A 1 314 ? 12.895 -6.103 -17.805 1.00 74.31 314 TRP A C 1
ATOM 2505 O O . TRP A 1 314 ? 14.060 -5.739 -17.964 1.00 74.31 314 TRP A O 1
ATOM 2515 N N . VAL A 1 315 ? 12.474 -7.350 -18.029 1.00 77.62 315 VAL A N 1
ATOM 2516 C CA . VAL A 1 315 ? 13.304 -8.378 -18.663 1.00 77.62 315 VAL A CA 1
ATOM 2517 C C . VAL A 1 315 ? 13.209 -8.215 -20.177 1.00 77.62 315 VAL A C 1
ATOM 2519 O O . VAL A 1 315 ? 12.116 -8.191 -20.748 1.00 77.62 315 VAL A O 1
ATOM 2522 N N . VAL A 1 316 ? 14.359 -8.081 -20.821 1.00 82.62 316 VAL A N 1
ATOM 2523 C CA . VAL A 1 316 ? 14.518 -7.888 -22.264 1.00 82.62 316 VAL A C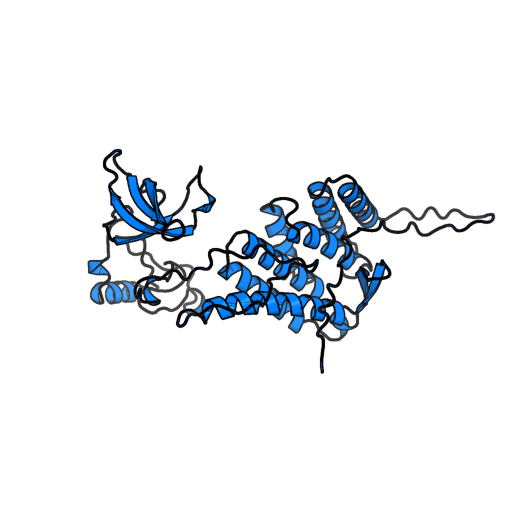A 1
ATOM 2524 C C . VAL A 1 316 ? 15.530 -8.891 -22.798 1.00 82.62 316 VAL A C 1
ATOM 2526 O O . VAL A 1 316 ? 16.339 -9.415 -22.035 1.00 82.62 316 VAL A O 1
ATOM 2529 N N . GLN A 1 317 ? 15.502 -9.157 -24.100 1.00 86.50 317 GLN A N 1
ATOM 2530 C CA . GLN A 1 317 ? 16.501 -10.015 -24.734 1.00 86.50 317 GLN A CA 1
ATOM 2531 C C . GLN A 1 317 ? 17.558 -9.183 -25.444 1.00 86.50 317 GLN A C 1
ATOM 2533 O O . GLN A 1 317 ? 17.243 -8.236 -26.163 1.00 86.50 317 GLN A O 1
ATOM 2538 N N . VAL A 1 318 ? 18.818 -9.546 -25.256 1.00 87.25 318 VAL A N 1
ATOM 2539 C CA . VAL A 1 318 ? 19.951 -8.966 -25.965 1.00 87.25 318 VAL A CA 1
ATOM 2540 C C . VAL A 1 318 ? 19.899 -9.422 -27.420 1.00 87.25 318 VAL A C 1
ATOM 2542 O O . VAL A 1 318 ? 19.923 -10.612 -27.705 1.00 87.25 318 VAL A O 1
ATOM 2545 N N . VAL A 1 319 ? 19.825 -8.478 -28.352 1.00 88.94 319 VAL A N 1
ATOM 2546 C CA . VAL A 1 319 ? 19.894 -8.753 -29.797 1.00 88.94 319 VAL A CA 1
ATOM 2547 C C . VAL A 1 319 ? 21.349 -8.762 -30.255 1.00 88.94 319 VAL A C 1
ATOM 2549 O O . VAL A 1 319 ? 21.745 -9.596 -31.059 1.00 88.94 319 VAL A O 1
ATOM 2552 N N . GLY A 1 320 ? 22.158 -7.850 -29.719 1.00 87.62 320 GLY A N 1
ATOM 2553 C CA . GLY A 1 320 ? 23.571 -7.729 -30.057 1.00 87.62 320 GLY A CA 1
ATOM 2554 C C . GLY A 1 320 ? 24.130 -6.355 -29.699 1.00 87.62 320 GLY A C 1
ATOM 2555 O O . GLY A 1 320 ? 23.390 -5.507 -29.189 1.00 87.62 320 GLY A O 1
ATOM 2556 N N . PRO A 1 321 ? 25.429 -6.118 -29.926 1.00 84.56 321 PRO A N 1
ATOM 2557 C CA . PRO A 1 321 ? 26.006 -4.787 -29.786 1.00 84.56 321 PRO A CA 1
ATOM 2558 C C . PRO A 1 321 ? 25.329 -3.813 -30.760 1.00 84.56 321 PRO A C 1
ATOM 2560 O O . PRO A 1 321 ? 24.817 -4.213 -31.804 1.00 84.56 321 PRO A O 1
ATOM 2563 N N . THR A 1 322 ? 25.275 -2.531 -30.412 1.00 79.56 322 THR A N 1
ATOM 2564 C CA . THR A 1 322 ? 24.859 -1.505 -31.379 1.00 79.56 322 THR A CA 1
ATOM 2565 C C . THR A 1 322 ? 26.000 -1.135 -32.314 1.00 79.56 322 THR A C 1
ATOM 2567 O O . THR A 1 322 ? 27.105 -0.878 -31.840 1.00 79.56 322 THR A O 1
ATOM 2570 N N . ASP A 1 323 ? 25.701 -0.999 -33.606 1.00 64.69 323 ASP A N 1
ATOM 2571 C CA . ASP A 1 323 ? 26.681 -0.628 -34.637 1.00 64.69 323 ASP A CA 1
ATOM 2572 C C . ASP A 1 323 ? 27.219 0.807 -34.485 1.00 64.69 323 ASP A C 1
ATOM 2574 O O . ASP A 1 323 ? 28.286 1.131 -35.000 1.00 64.69 323 ASP A O 1
ATOM 2578 N N . ASP A 1 324 ? 26.493 1.688 -33.786 1.00 63.00 324 ASP A N 1
ATOM 2579 C CA . ASP A 1 324 ? 26.751 3.131 -33.779 1.00 63.00 324 ASP A CA 1
ATOM 2580 C C . ASP A 1 324 ? 27.545 3.638 -32.562 1.00 63.00 324 ASP A C 1
ATOM 2582 O O . ASP A 1 324 ? 28.051 4.763 -32.595 1.00 63.00 324 ASP A O 1
ATOM 2586 N N . ARG A 1 325 ? 27.634 2.866 -31.465 1.00 66.88 325 ARG A N 1
ATOM 2587 C CA . ARG A 1 325 ? 28.240 3.314 -30.193 1.00 66.88 325 ARG A CA 1
ATOM 2588 C C . ARG A 1 325 ? 28.838 2.169 -29.380 1.00 66.88 325 ARG A C 1
ATOM 2590 O O . ARG A 1 325 ? 28.138 1.236 -28.988 1.00 66.88 325 ARG A O 1
ATOM 2597 N N . GLU A 1 326 ? 30.110 2.317 -29.023 1.00 69.56 326 GLU A N 1
ATOM 2598 C CA . GLU A 1 326 ? 30.828 1.388 -28.149 1.00 69.56 326 GLU A CA 1
ATOM 2599 C C . GLU A 1 326 ? 30.187 1.315 -26.745 1.00 69.56 326 GLU A C 1
ATOM 2601 O O . GLU A 1 326 ? 29.744 2.320 -26.181 1.00 69.56 326 GLU A O 1
ATOM 2606 N N . GLY A 1 327 ? 30.098 0.108 -26.174 1.00 78.88 327 GLY A N 1
ATOM 2607 C CA . GLY A 1 327 ? 29.559 -0.121 -24.824 1.00 78.88 327 GLY A CA 1
ATOM 2608 C C . GLY A 1 327 ? 28.028 -0.087 -24.701 1.00 78.88 327 GLY A C 1
ATOM 2609 O O . GLY A 1 327 ? 27.495 -0.046 -23.583 1.00 78.88 327 GLY A O 1
ATOM 2610 N N . ARG A 1 328 ? 27.306 -0.105 -25.827 1.00 87.00 328 ARG A N 1
ATOM 2611 C CA . ARG A 1 328 ? 25.842 -0.170 -25.866 1.00 87.00 328 ARG A CA 1
ATOM 2612 C C . ARG A 1 328 ? 25.354 -1.438 -26.562 1.00 87.00 328 ARG A C 1
ATOM 2614 O O . ARG A 1 328 ? 26.005 -1.984 -27.449 1.00 87.00 328 ARG A O 1
ATOM 2621 N N . TRP A 1 329 ? 24.192 -1.897 -26.121 1.00 89.00 329 TRP A N 1
ATOM 2622 C CA . TRP A 1 329 ? 23.550 -3.119 -26.574 1.00 89.00 329 TRP A CA 1
ATOM 2623 C C . TRP A 1 329 ? 22.166 -2.806 -27.115 1.00 89.00 329 TRP A C 1
ATOM 2625 O O . TRP A 1 329 ? 21.399 -2.051 -26.510 1.00 89.00 329 TRP A O 1
ATOM 2635 N N . THR A 1 330 ? 21.849 -3.403 -28.253 1.00 90.56 330 THR A N 1
ATOM 2636 C CA . THR A 1 330 ? 20.493 -3.480 -28.772 1.00 90.56 330 THR A CA 1
ATOM 2637 C C . THR A 1 330 ? 19.766 -4.556 -27.988 1.00 90.56 330 THR A C 1
ATOM 2639 O O . THR A 1 330 ? 20.169 -5.718 -27.998 1.00 90.56 330 THR A O 1
ATOM 2642 N N . VAL A 1 331 ? 18.684 -4.180 -27.318 1.00 88.62 331 VAL A N 1
ATOM 2643 C CA . VAL A 1 331 ? 17.801 -5.122 -26.629 1.00 88.62 331 VAL A CA 1
ATOM 2644 C C . VAL A 1 331 ? 16.411 -5.057 -27.231 1.00 88.62 331 VAL A C 1
ATOM 2646 O O . VAL A 1 331 ? 15.924 -3.981 -27.584 1.00 88.62 331 VAL A O 1
ATOM 2649 N N . GLN A 1 332 ? 15.764 -6.206 -27.354 1.00 86.19 332 GLN A N 1
ATOM 2650 C CA . GLN A 1 332 ? 14.387 -6.306 -27.791 1.00 86.19 332 GLN A CA 1
ATOM 2651 C C . GLN A 1 332 ? 13.463 -6.187 -26.585 1.00 86.19 332 GLN A C 1
ATOM 2653 O O . GLN A 1 332 ? 13.487 -6.997 -25.658 1.00 86.19 332 GLN A O 1
ATOM 2658 N N . ILE A 1 333 ? 12.618 -5.164 -26.622 1.00 76.81 333 ILE A N 1
ATOM 2659 C CA . ILE A 1 333 ? 11.518 -5.004 -25.687 1.00 76.81 333 ILE A CA 1
ATOM 2660 C C . ILE A 1 333 ? 10.341 -5.803 -26.237 1.00 76.81 333 ILE A C 1
ATOM 2662 O O . ILE A 1 333 ? 9.575 -5.315 -27.072 1.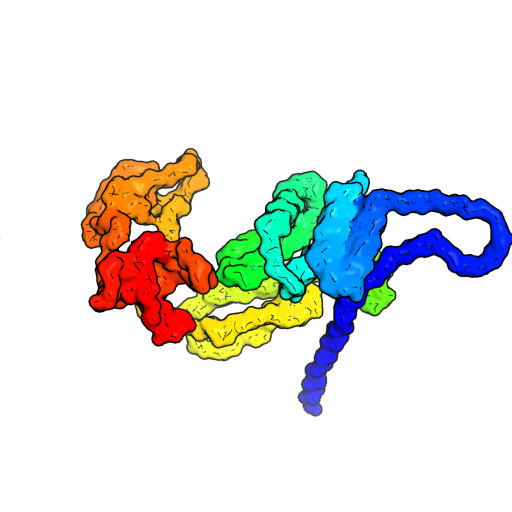00 76.81 333 ILE A O 1
ATOM 2666 N N . PHE A 1 334 ? 10.179 -7.031 -25.746 1.00 62.16 334 PHE A N 1
ATOM 2667 C CA . PHE A 1 334 ? 9.096 -7.930 -26.155 1.00 62.16 334 PHE A CA 1
ATOM 2668 C C . PHE A 1 334 ? 7.705 -7.287 -26.048 1.00 62.16 334 PHE A C 1
ATOM 2670 O O . PHE A 1 334 ? 6.858 -7.485 -26.911 1.00 62.16 334 PHE A O 1
ATOM 2677 N N . GLN A 1 335 ? 7.496 -6.446 -25.032 1.00 50.28 335 GLN A N 1
ATOM 2678 C CA . GLN A 1 335 ? 6.213 -5.798 -24.731 1.00 50.28 335 GLN A CA 1
ATOM 2679 C C . GLN A 1 335 ? 5.806 -4.698 -25.727 1.00 50.28 335 GLN A C 1
ATOM 2681 O O . GLN A 1 335 ? 4.654 -4.265 -25.737 1.00 50.28 335 GLN A O 1
ATOM 2686 N N . GLU A 1 336 ? 6.739 -4.214 -26.546 1.00 52.19 336 GLU A N 1
ATOM 2687 C CA . GLU A 1 336 ? 6.501 -3.117 -27.492 1.00 52.19 336 GLU A CA 1
ATOM 2688 C C . GLU A 1 336 ? 6.910 -3.474 -28.925 1.00 52.19 336 GLU A C 1
ATOM 2690 O O . GLU A 1 336 ? 6.814 -2.626 -29.810 1.00 52.19 336 GLU A O 1
ATOM 2695 N N . GLY A 1 337 ? 7.381 -4.707 -29.156 1.00 64.69 337 GLY A N 1
ATOM 2696 C CA . GLY A 1 337 ? 7.821 -5.175 -30.471 1.00 64.69 337 GLY A CA 1
ATOM 2697 C C . GLY A 1 337 ? 8.953 -4.340 -31.072 1.00 64.69 337 GLY A C 1
ATOM 2698 O O . GLY A 1 337 ? 9.126 -4.332 -32.286 1.00 64.69 337 GLY A O 1
ATOM 2699 N N . ARG A 1 338 ? 9.708 -3.610 -30.240 1.00 76.81 338 ARG A N 1
ATOM 2700 C CA . ARG A 1 338 ? 10.773 -2.705 -30.685 1.00 76.81 338 ARG A CA 1
ATOM 2701 C C . ARG A 1 338 ? 12.102 -3.041 -30.047 1.00 76.81 338 ARG A C 1
ATOM 2703 O O . ARG A 1 338 ? 12.166 -3.534 -28.922 1.00 76.81 338 ARG A O 1
ATOM 2710 N N . THR A 1 339 ? 13.165 -2.703 -30.755 1.00 83.62 339 THR A N 1
ATOM 2711 C CA . THR A 1 339 ? 14.520 -2.730 -30.226 1.00 83.62 339 THR A CA 1
ATOM 2712 C C . THR A 1 339 ? 14.910 -1.360 -29.694 1.00 83.62 339 THR A C 1
ATOM 2714 O O . THR A 1 339 ? 14.459 -0.319 -30.180 1.00 83.62 339 THR A O 1
ATOM 2717 N N . VAL A 1 340 ? 15.725 -1.348 -28.645 1.00 86.69 340 VAL A N 1
ATOM 2718 C CA . VAL A 1 340 ? 16.254 -0.121 -28.055 1.00 86.69 340 VAL A CA 1
ATOM 2719 C C . VAL A 1 340 ? 17.732 -0.286 -27.757 1.00 86.69 340 VAL A C 1
ATOM 2721 O O . VAL A 1 340 ? 18.179 -1.349 -27.342 1.00 86.69 340 VAL A O 1
ATOM 2724 N N . SER A 1 341 ? 18.488 0.790 -27.941 1.00 89.62 341 SER A N 1
ATOM 2725 C CA . SER A 1 341 ? 19.884 0.849 -27.526 1.00 89.62 341 SER A CA 1
ATOM 2726 C C . SER A 1 341 ? 19.965 1.216 -26.046 1.00 89.62 341 SER A C 1
ATOM 2728 O O . SER A 1 341 ? 19.467 2.273 -25.640 1.00 89.62 341 SER A O 1
ATOM 2730 N N . VAL A 1 342 ? 20.636 0.398 -25.243 1.00 88.25 342 VAL A N 1
ATOM 2731 C CA . VAL A 1 342 ? 20.860 0.598 -23.802 1.00 88.25 342 VAL A CA 1
ATOM 2732 C C . VAL A 1 342 ? 22.343 0.474 -23.471 1.00 88.25 342 VAL A C 1
ATOM 2734 O O . VAL A 1 342 ? 23.072 -0.277 -24.108 1.00 88.25 342 VAL A O 1
ATOM 2737 N N . ALA A 1 343 ? 22.824 1.253 -22.502 1.00 87.94 343 ALA A N 1
ATOM 2738 C CA . ALA A 1 343 ? 24.213 1.143 -22.059 1.00 87.94 343 ALA A CA 1
ATOM 2739 C C . ALA A 1 343 ? 24.400 -0.125 -21.219 1.00 87.94 343 ALA A C 1
ATOM 2741 O O . ALA A 1 343 ? 23.502 -0.489 -20.464 1.00 87.94 343 ALA A O 1
ATOM 2742 N N . ALA A 1 344 ? 25.567 -0.768 -21.304 1.00 84.62 344 ALA A N 1
ATOM 2743 C CA . ALA A 1 344 ? 25.840 -2.018 -20.585 1.00 84.62 344 ALA A CA 1
ATOM 2744 C C . ALA A 1 344 ? 25.644 -1.912 -19.057 1.00 84.62 344 ALA A C 1
ATOM 2746 O O . ALA A 1 344 ? 25.228 -2.869 -18.417 1.00 84.62 344 ALA A O 1
ATOM 2747 N N . ASN A 1 345 ? 25.883 -0.739 -18.461 1.00 84.75 345 ASN A N 1
ATOM 2748 C CA . ASN A 1 345 ? 25.660 -0.494 -17.030 1.00 84.75 345 ASN A CA 1
ATOM 2749 C C . ASN A 1 345 ? 24.174 -0.368 -16.636 1.00 84.75 345 ASN A C 1
ATOM 2751 O O . ASN A 1 345 ? 23.853 -0.364 -15.446 1.00 84.75 345 ASN A O 1
ATOM 2755 N N . ASN A 1 346 ? 23.277 -0.256 -17.616 1.00 84.94 346 ASN A N 1
ATOM 2756 C CA . ASN A 1 346 ? 21.830 -0.255 -17.429 1.00 84.94 346 ASN A CA 1
ATOM 2757 C C . ASN A 1 346 ? 21.206 -1.646 -17.600 1.00 84.94 346 ASN A C 1
ATOM 2759 O O . ASN A 1 346 ? 19.987 -1.751 -17.713 1.00 84.94 346 ASN A O 1
ATOM 2763 N N . ILE A 1 347 ? 22.034 -2.688 -17.632 1.00 82.19 347 ILE A N 1
ATOM 2764 C CA . ILE A 1 347 ? 21.649 -4.073 -17.872 1.00 82.19 347 ILE A CA 1
ATOM 2765 C C . ILE A 1 347 ? 22.204 -4.924 -16.721 1.00 82.19 347 ILE A C 1
ATOM 2767 O O . ILE A 1 347 ? 23.341 -4.709 -16.291 1.00 82.19 347 ILE A O 1
ATOM 2771 N N . GLU A 1 348 ? 21.399 -5.840 -16.187 1.00 77.75 348 GLU A N 1
ATOM 2772 C CA . GLU A 1 348 ? 21.790 -6.814 -15.156 1.00 77.75 348 GLU A CA 1
ATOM 2773 C C . GLU A 1 348 ? 21.354 -8.230 -15.497 1.00 77.75 348 GLU A C 1
ATOM 2775 O O . GLU A 1 348 ? 20.206 -8.405 -15.966 1.00 77.75 348 GLU A O 1
#

pLDDT: mean 75.33, std 21.88, range [24.95, 98.69]